Protein AF-A0A0F8ZVW2-F1 (afdb_monomer_lite)

Structure (mmCIF, N/CA/C/O backbone):
data_AF-A0A0F8ZVW2-F1
#
_entry.id   AF-A0A0F8ZVW2-F1
#
loop_
_atom_site.group_PDB
_atom_site.id
_atom_site.type_symbol
_atom_site.label_atom_id
_atom_site.label_alt_id
_atom_site.label_comp_id
_atom_site.label_asym_id
_atom_site.label_entity_id
_atom_site.label_seq_id
_atom_site.pdbx_PDB_ins_code
_atom_site.Cartn_x
_atom_site.Cartn_y
_atom_site.Cartn_z
_atom_site.occupancy
_atom_site.B_iso_or_equiv
_atom_site.auth_seq_id
_atom_site.auth_comp_id
_atom_site.auth_asym_id
_atom_site.auth_atom_id
_atom_site.pdbx_PDB_model_num
ATOM 1 N N . GLN A 1 1 ? 28.541 27.091 24.351 1.00 58.69 1 GLN A N 1
ATOM 2 C CA . GLN A 1 1 ? 27.808 27.741 25.459 1.00 58.69 1 GLN A CA 1
ATOM 3 C C . GLN A 1 1 ? 26.420 27.124 25.511 1.00 58.69 1 GLN A C 1
ATOM 5 O O . GLN A 1 1 ? 25.688 27.252 24.538 1.00 58.69 1 GLN A O 1
ATOM 10 N N . GLN A 1 2 ? 26.095 26.367 26.560 1.00 49.28 2 GLN A N 1
ATOM 11 C CA . GLN A 1 2 ? 24.756 25.792 26.718 1.00 49.28 2 GLN A CA 1
ATOM 12 C C . GLN A 1 2 ? 23.786 26.919 27.089 1.00 49.28 2 GLN A C 1
ATOM 14 O O . GLN A 1 2 ? 24.089 27.717 27.975 1.00 49.28 2 GLN A O 1
ATOM 19 N N . GLN A 1 3 ? 22.659 27.033 26.382 1.00 62.16 3 GLN A N 1
ATOM 20 C CA . GLN A 1 3 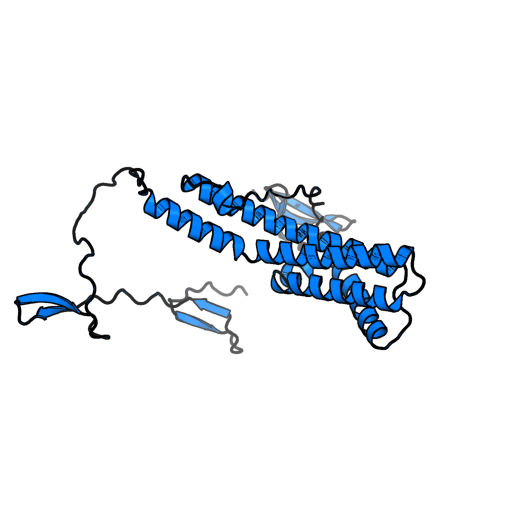? 21.623 27.988 26.771 1.00 62.16 3 GLN A CA 1
ATOM 21 C C . GLN A 1 3 ? 20.900 27.462 28.019 1.00 62.16 3 GLN A C 1
ATOM 23 O O . GLN A 1 3 ? 20.609 26.266 28.074 1.00 62.16 3 GLN A O 1
ATOM 28 N N . PRO A 1 4 ? 20.601 28.318 29.011 1.00 73.06 4 PRO A N 1
ATOM 29 C CA . PRO A 1 4 ? 19.818 27.909 30.169 1.00 73.06 4 PRO A CA 1
ATOM 30 C C . PRO A 1 4 ? 18.426 27.430 29.733 1.00 73.06 4 PRO A C 1
ATOM 32 O O . PRO A 1 4 ? 17.825 27.985 28.806 1.00 73.06 4 PRO A O 1
ATOM 35 N N . GLY A 1 5 ? 17.922 26.396 30.411 1.00 78.50 5 GLY A N 1
ATOM 36 C CA . GLY A 1 5 ? 16.553 25.916 30.234 1.00 78.50 5 GLY A CA 1
ATOM 37 C C . GLY A 1 5 ? 15.536 27.031 30.491 1.00 78.50 5 GLY A C 1
ATOM 38 O O . GLY A 1 5 ? 15.791 27.962 31.252 1.00 78.50 5 GLY A O 1
ATOM 39 N N . PHE A 1 6 ? 14.385 26.955 29.828 1.00 84.19 6 PHE A N 1
ATOM 40 C CA . PHE A 1 6 ? 13.321 27.948 29.936 1.00 84.19 6 PHE A CA 1
ATOM 41 C C . PHE A 1 6 ? 11.961 27.270 30.062 1.00 84.19 6 PHE A C 1
ATOM 43 O O . PHE A 1 6 ? 11.758 26.182 29.527 1.00 84.19 6 PHE A O 1
ATOM 50 N N . THR A 1 7 ? 11.025 27.959 30.710 1.00 85.38 7 THR A N 1
ATOM 51 C CA . THR A 1 7 ? 9.625 27.540 30.845 1.00 85.38 7 THR A CA 1
ATOM 52 C C . THR A 1 7 ? 8.743 28.546 30.113 1.00 85.38 7 THR A C 1
ATOM 54 O O . THR A 1 7 ? 8.934 29.753 30.256 1.00 85.38 7 THR A O 1
ATOM 57 N N . LEU A 1 8 ? 7.792 28.061 29.316 1.00 87.38 8 LEU A N 1
ATOM 58 C CA . LEU A 1 8 ? 6.788 28.885 28.639 1.00 87.38 8 LEU A CA 1
ATOM 59 C C . LEU A 1 8 ? 5.428 28.711 29.319 1.00 87.38 8 LEU A C 1
ATOM 61 O O . LEU A 1 8 ? 5.069 27.603 29.714 1.00 87.38 8 LEU A O 1
ATOM 65 N N . THR A 1 9 ? 4.663 29.795 29.438 1.00 88.31 9 THR A N 1
ATOM 66 C CA . THR A 1 9 ? 3.257 29.748 29.863 1.00 88.31 9 THR A CA 1
ATOM 67 C C . THR A 1 9 ? 2.348 29.338 28.693 1.00 88.31 9 THR A C 1
ATOM 69 O O . THR A 1 9 ? 2.722 29.538 27.534 1.00 88.31 9 THR A O 1
ATOM 72 N N . PRO A 1 10 ? 1.153 28.764 28.944 1.00 84.62 10 PRO A N 1
ATOM 73 C CA . PRO A 1 10 ? 0.194 28.449 27.884 1.00 84.62 10 PRO A CA 1
ATOM 74 C C . PRO A 1 10 ? -0.110 29.663 27.001 1.00 84.62 10 PRO A C 1
ATOM 76 O O . PRO A 1 10 ? -0.418 30.741 27.507 1.00 84.62 10 PRO A O 1
ATOM 79 N N . GLY A 1 11 ? -0.016 29.492 25.682 1.00 85.25 11 GLY A N 1
ATOM 80 C CA . GLY A 1 11 ? -0.179 30.571 24.706 1.00 85.25 11 GLY A CA 1
ATOM 81 C C . GLY A 1 11 ? 1.064 31.434 24.460 1.00 85.25 11 GLY A C 1
ATOM 82 O O . GLY A 1 11 ? 1.021 32.283 23.573 1.00 85.25 11 GLY A O 1
ATOM 83 N N . ALA A 1 12 ? 2.169 31.232 25.186 1.00 90.50 12 ALA A N 1
ATOM 84 C CA . ALA A 1 12 ? 3.418 31.931 24.906 1.00 90.50 12 ALA A CA 1
ATOM 85 C C . ALA A 1 12 ? 4.145 31.323 23.696 1.00 90.50 12 ALA A C 1
ATOM 87 O O . ALA A 1 12 ? 4.239 30.100 23.534 1.00 90.50 12 ALA A O 1
ATOM 88 N N . GLU A 1 13 ? 4.715 32.202 22.875 1.00 93.25 13 GLU A N 1
ATOM 89 C CA . GLU A 1 13 ? 5.594 31.854 21.764 1.00 93.25 13 GLU A CA 1
ATOM 90 C C . GLU A 1 13 ? 7.017 32.326 22.059 1.00 93.25 13 GLU A C 1
ATOM 92 O O . GLU A 1 13 ? 7.230 33.367 22.685 1.00 93.25 13 GLU A O 1
ATOM 97 N N . ARG A 1 14 ? 8.011 31.570 21.588 1.00 89.19 14 ARG A N 1
ATOM 98 C CA . ARG A 1 14 ? 9.415 31.978 21.662 1.00 89.19 14 ARG A CA 1
ATOM 99 C C . ARG A 1 14 ? 10.027 32.054 20.277 1.00 89.19 14 ARG A C 1
ATOM 101 O O . ARG A 1 14 ? 9.866 31.136 19.475 1.00 89.19 14 ARG A O 1
ATOM 108 N N . PHE A 1 15 ? 10.801 33.110 20.052 1.00 91.44 15 PHE A N 1
ATOM 109 C CA . PHE A 1 15 ? 11.505 33.371 18.804 1.00 91.44 15 PHE A CA 1
ATOM 110 C C . PHE A 1 15 ? 13.023 33.407 19.019 1.00 91.44 15 PHE A C 1
ATOM 112 O O . PHE A 1 15 ? 13.508 33.733 20.107 1.00 91.44 15 PHE A O 1
ATOM 119 N N . THR A 1 16 ? 13.787 33.068 17.983 1.00 87.50 16 THR A N 1
ATOM 120 C CA . THR A 1 16 ? 15.226 33.344 17.921 1.00 87.50 16 THR A CA 1
ATOM 121 C C . THR A 1 16 ? 15.474 34.847 17.784 1.00 87.50 16 THR A C 1
ATOM 123 O O . THR A 1 16 ? 14.575 35.612 17.437 1.00 87.50 16 THR A O 1
ATOM 126 N N . LYS A 1 17 ? 16.730 35.286 17.966 1.00 86.56 17 LYS A N 1
ATOM 127 C CA . LYS A 1 17 ? 17.135 36.671 17.652 1.00 86.56 17 LYS A CA 1
ATOM 128 C C . LYS A 1 17 ? 16.868 37.064 16.189 1.00 86.56 17 LYS A C 1
ATOM 130 O O . LYS A 1 17 ? 16.750 38.247 15.908 1.00 86.56 17 LYS A O 1
ATOM 135 N N . GLY A 1 18 ? 16.768 36.089 15.281 1.00 90.88 18 GLY A N 1
ATOM 136 C CA . GLY A 1 18 ? 16.430 36.293 13.868 1.00 90.88 18 GLY A CA 1
ATOM 137 C C . GLY A 1 18 ? 14.932 36.208 13.557 1.00 90.88 18 GLY A C 1
ATOM 138 O O . GLY A 1 18 ? 14.573 36.125 12.389 1.00 90.88 18 GLY A O 1
ATOM 139 N N . GLY A 1 19 ? 14.059 36.166 14.570 1.00 90.19 19 GLY A N 1
ATOM 140 C CA . GLY A 1 19 ? 12.605 36.160 14.381 1.00 90.19 19 GLY A CA 1
ATOM 141 C C . GLY A 1 19 ? 11.994 34.808 13.994 1.00 90.19 19 GLY A C 1
ATOM 142 O O . GLY A 1 19 ? 10.806 34.748 13.697 1.00 90.19 19 GLY A O 1
ATOM 143 N N . GLN A 1 20 ? 12.751 33.705 14.019 1.00 81.50 20 GLN A N 1
ATOM 144 C CA . GLN A 1 20 ? 12.185 32.369 13.786 1.00 81.50 20 GLN A CA 1
ATOM 145 C C . GLN A 1 20 ? 11.568 31.801 15.063 1.00 81.50 20 GLN A C 1
ATOM 147 O O . GLN A 1 20 ? 12.225 31.763 16.102 1.00 81.50 20 GLN A O 1
ATOM 152 N N . ARG A 1 21 ? 10.324 31.323 14.990 1.00 90.81 21 ARG A N 1
ATOM 153 C CA . ARG A 1 21 ? 9.630 30.688 16.118 1.00 90.81 21 ARG A CA 1
ATOM 154 C C . ARG A 1 21 ? 10.259 29.328 16.438 1.00 90.81 21 ARG A C 1
ATOM 156 O O . ARG A 1 21 ? 10.372 28.491 15.552 1.00 90.81 21 ARG A O 1
ATOM 163 N N . ILE A 1 22 ? 10.633 29.101 17.696 1.00 89.69 22 ILE A N 1
ATOM 164 C CA . ILE A 1 22 ? 11.297 27.865 18.160 1.00 89.69 22 ILE A CA 1
ATOM 165 C C . ILE A 1 22 ? 10.454 27.032 19.124 1.00 89.69 22 ILE A C 1
ATOM 167 O O . ILE A 1 22 ? 10.740 25.856 19.315 1.00 89.69 22 ILE A O 1
ATOM 171 N N . ALA A 1 23 ? 9.426 27.618 19.737 1.00 86.50 23 ALA A N 1
ATOM 172 C CA . ALA A 1 23 ? 8.493 26.902 20.599 1.00 86.50 23 ALA A CA 1
ATOM 173 C C . ALA A 1 23 ? 7.163 27.661 20.692 1.00 86.50 23 ALA A C 1
ATOM 175 O O . ALA A 1 23 ? 7.149 28.894 20.704 1.00 86.50 23 ALA A O 1
ATOM 176 N N . GLN A 1 24 ? 6.064 26.915 20.777 1.00 88.88 24 GLN A N 1
ATOM 177 C CA . GLN A 1 24 ? 4.722 27.420 21.054 1.00 88.88 24 GLN A CA 1
ATOM 178 C C . GLN A 1 24 ? 4.047 26.441 22.012 1.00 88.88 24 GLN A C 1
ATOM 180 O O . GLN A 1 24 ? 3.975 25.247 21.723 1.00 88.88 24 GLN A O 1
ATOM 185 N N . VAL A 1 25 ? 3.556 26.941 23.144 1.00 84.56 25 VAL A N 1
ATOM 186 C CA . VAL A 1 25 ? 2.686 26.149 24.020 1.00 84.56 25 VAL A CA 1
ATOM 187 C C . VAL A 1 25 ? 1.245 26.402 23.580 1.00 84.56 25 VAL A C 1
ATOM 189 O O . VAL A 1 25 ? 0.849 27.570 23.519 1.00 84.56 25 VAL A O 1
ATOM 192 N N . PRO A 1 26 ? 0.448 25.361 23.275 1.00 75.06 26 PRO A N 1
ATOM 193 C CA . PRO A 1 26 ? -0.970 25.529 22.977 1.00 75.06 26 PRO A CA 1
ATOM 194 C C . PRO A 1 26 ? -1.663 26.357 24.066 1.00 75.06 26 PRO A C 1
ATOM 196 O O . PRO A 1 26 ? -1.352 26.213 25.252 1.00 75.06 26 PRO A O 1
ATOM 199 N N . GLN A 1 27 ? -2.590 27.238 23.683 1.00 84.38 27 GLN A N 1
ATOM 200 C CA . GLN A 1 27 ? -3.445 27.895 24.670 1.00 84.38 27 GLN A CA 1
ATOM 201 C C . GLN A 1 27 ? -4.202 26.824 25.456 1.00 84.38 27 GLN A C 1
ATOM 203 O O . GLN A 1 27 ? -4.701 25.855 24.878 1.00 84.38 27 GLN A O 1
ATOM 208 N N . ALA A 1 28 ? -4.279 27.002 26.775 1.00 76.44 28 ALA A N 1
ATOM 209 C CA . ALA A 1 28 ? -5.165 26.182 27.582 1.00 76.44 28 ALA A CA 1
ATOM 210 C C . ALA A 1 28 ? -6.596 26.343 27.035 1.00 76.44 28 ALA A C 1
ATOM 212 O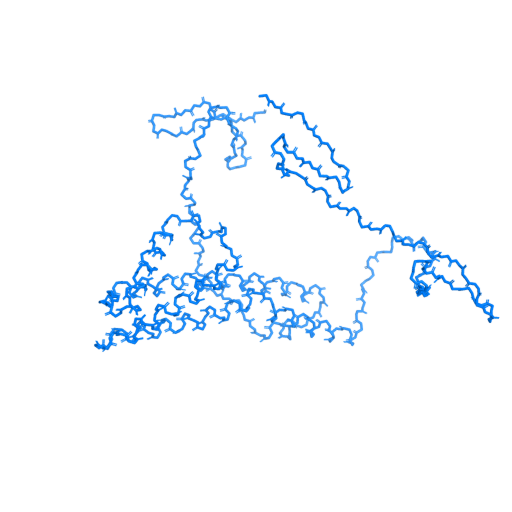 O . ALA A 1 28 ? -6.980 27.466 26.689 1.00 76.44 28 ALA A O 1
ATOM 213 N N . PRO A 1 29 ? -7.377 25.255 26.925 1.00 73.12 29 PRO A N 1
ATOM 214 C CA . PRO A 1 29 ? -8.771 25.368 26.532 1.00 73.12 29 PRO A CA 1
ATOM 215 C C . PRO A 1 29 ? -9.480 26.355 27.472 1.00 73.12 29 PRO A C 1
ATOM 217 O O . PRO A 1 29 ? -9.151 26.396 28.663 1.00 73.12 29 PRO A O 1
ATOM 220 N N . PRO A 1 30 ? -10.418 27.172 26.960 1.00 76.62 30 PRO A N 1
ATOM 221 C CA . PRO A 1 30 ? -11.132 28.129 27.789 1.00 76.62 30 PRO A CA 1
ATOM 222 C C . PRO A 1 30 ? -11.776 27.398 28.968 1.00 76.62 30 PRO A C 1
ATOM 224 O O . PRO A 1 30 ? -12.401 26.349 28.789 1.00 76.62 30 PRO A O 1
ATOM 227 N N . SER A 1 31 ? -11.605 27.944 30.174 1.00 72.94 31 SER A N 1
ATOM 228 C CA . SER A 1 31 ? -12.285 27.428 31.361 1.00 72.94 31 SER A CA 1
ATOM 229 C C . SER A 1 31 ? -13.788 27.339 31.079 1.00 72.94 31 SER A C 1
ATOM 231 O O . SER A 1 31 ? -14.335 28.272 30.482 1.00 72.94 31 SER A O 1
ATOM 233 N N . PRO A 1 32 ? -14.469 26.253 31.488 1.00 69.94 32 PRO A N 1
ATOM 234 C CA . PRO A 1 32 ? -15.899 26.113 31.258 1.00 69.94 32 PRO A CA 1
ATOM 235 C C . PRO A 1 32 ? -16.626 27.332 31.832 1.00 69.94 32 PRO A C 1
ATOM 237 O O . PRO A 1 32 ? -16.452 27.676 33.005 1.00 69.94 32 PRO A O 1
ATOM 240 N N . VAL A 1 33 ? -17.407 28.009 30.985 1.00 68.19 33 VAL A N 1
ATOM 241 C CA . VAL A 1 33 ? -18.174 29.193 31.374 1.00 68.19 33 VAL A CA 1
ATOM 242 C C . VAL A 1 33 ? -19.163 28.771 32.453 1.00 68.19 33 VAL A C 1
ATOM 244 O O . VAL A 1 33 ? -20.051 27.948 32.227 1.00 68.19 33 VAL A O 1
ATOM 247 N N . ARG A 1 34 ? -18.988 29.310 33.660 1.00 75.12 34 ARG A N 1
ATOM 248 C CA . ARG A 1 34 ? -19.911 29.075 34.766 1.00 75.12 34 ARG A CA 1
ATOM 249 C C . ARG A 1 34 ? -21.185 29.858 34.458 1.00 75.12 34 ARG A C 1
ATOM 251 O O . ARG A 1 34 ? -21.160 31.085 34.475 1.00 75.12 34 ARG A O 1
ATOM 258 N N . GLY A 1 35 ? -22.265 29.155 34.123 1.00 78.38 35 GLY A N 1
ATOM 259 C CA . GLY A 1 35 ? -23.551 29.789 33.836 1.00 78.38 35 GLY A CA 1
ATOM 260 C C . GLY A 1 35 ? -24.018 30.659 35.002 1.00 78.38 35 GLY A C 1
ATOM 261 O O . GLY A 1 35 ? -23.778 30.331 36.167 1.00 78.38 35 GLY A O 1
ATOM 262 N N . VAL A 1 36 ? -24.696 31.760 34.687 1.00 80.12 36 VAL A N 1
ATOM 263 C CA . VAL A 1 36 ? -25.384 32.582 35.689 1.00 80.12 36 VAL A CA 1
ATOM 264 C C . VAL A 1 36 ? -26.811 32.061 35.876 1.00 80.12 36 VAL A C 1
ATOM 266 O O . VAL A 1 36 ? -27.459 31.710 34.885 1.00 80.12 36 VAL A O 1
ATOM 269 N N . PRO A 1 37 ? -27.308 31.962 37.122 1.00 82.38 37 PRO A N 1
ATOM 270 C CA . PRO A 1 37 ? -28.683 31.558 37.367 1.00 82.38 37 PRO A CA 1
ATOM 271 C C . PRO A 1 37 ? -29.641 32.654 36.886 1.00 82.38 37 PRO A C 1
ATOM 273 O O . PRO A 1 37 ? -29.473 33.828 37.209 1.00 82.38 37 PRO A O 1
ATOM 276 N N . PHE A 1 38 ? -30.660 32.256 36.135 1.00 84.62 38 PHE A N 1
ATOM 277 C CA . PHE A 1 38 ? -31.750 33.105 35.673 1.00 84.62 38 PHE A CA 1
ATOM 278 C C . PHE A 1 38 ? -33.078 32.435 36.020 1.00 84.62 38 PHE A C 1
ATOM 280 O O . PHE A 1 38 ? -33.284 31.265 35.698 1.00 84.62 38 PHE A O 1
ATOM 287 N N . THR A 1 39 ? -33.979 33.163 36.673 1.00 86.56 39 THR A N 1
ATOM 288 C CA . THR A 1 39 ? -35.312 32.657 37.017 1.00 86.56 39 THR A CA 1
ATOM 289 C C . THR A 1 39 ? -36.300 33.079 35.937 1.00 86.56 39 THR A C 1
ATOM 291 O O . THR A 1 39 ? -36.457 34.270 35.676 1.00 86.56 39 THR A O 1
ATOM 294 N N . THR A 1 40 ? -36.954 32.113 35.294 1.00 84.06 40 THR A N 1
ATOM 295 C CA . THR A 1 40 ? -37.979 32.386 34.278 1.00 84.06 40 THR A CA 1
ATOM 296 C C . THR A 1 40 ? -39.252 32.974 34.909 1.00 84.06 40 THR A C 1
ATOM 298 O O . THR A 1 40 ? -39.443 32.845 36.122 1.00 84.06 40 THR A O 1
ATOM 301 N N . PRO A 1 41 ? -40.155 33.598 34.125 1.00 84.62 41 PRO A N 1
ATOM 302 C CA . PRO A 1 41 ? -41.437 34.107 34.628 1.00 84.62 41 PRO A CA 1
ATOM 303 C C . PRO A 1 41 ? -42.302 33.044 35.326 1.00 84.62 41 PRO A C 1
ATOM 305 O O . PRO A 1 41 ? -43.079 33.370 36.217 1.00 84.62 41 PRO A O 1
ATOM 308 N N . GLU A 1 42 ? -42.133 31.768 34.974 1.00 88.56 42 GLU A N 1
ATOM 309 C CA . GLU A 1 42 ? -42.802 30.623 35.604 1.00 88.56 42 GLU A CA 1
ATOM 310 C C . GLU A 1 42 ? -42.131 30.173 36.919 1.00 88.56 42 GLU A C 1
ATOM 312 O O . GLU A 1 42 ? -42.529 29.169 37.507 1.00 88.56 42 GLU A O 1
ATOM 317 N N . GLY A 1 43 ? -41.096 30.882 37.383 1.00 87.50 43 GLY A N 1
ATOM 318 C CA . GLY A 1 43 ? -40.391 30.604 38.636 1.00 87.50 43 GLY A CA 1
ATOM 319 C C . GLY A 1 43 ? -39.301 29.530 38.545 1.00 87.50 43 GLY A C 1
ATOM 320 O O . GLY A 1 43 ? -38.810 29.081 39.580 1.00 87.50 43 GLY A O 1
ATOM 321 N N . LYS A 1 44 ? -38.897 29.097 37.342 1.00 84.56 44 LYS A N 1
ATOM 322 C CA . LYS A 1 44 ? -37.877 28.048 37.163 1.00 84.56 44 LYS A CA 1
ATOM 323 C C . LYS A 1 44 ? -36.479 28.650 37.015 1.00 84.56 44 LYS A C 1
ATOM 325 O O . LYS A 1 44 ? -36.251 29.466 36.128 1.00 84.56 44 LYS A O 1
ATOM 330 N N . THR A 1 45 ? -35.516 28.210 37.827 1.00 81.31 45 THR A N 1
ATOM 331 C CA . THR A 1 45 ? -34.107 28.611 37.669 1.00 81.31 45 THR A CA 1
ATOM 332 C C . THR A 1 45 ? -33.435 27.792 36.568 1.00 81.31 45 THR A C 1
ATOM 334 O O . THR A 1 45 ? -33.358 26.566 36.650 1.00 81.31 45 THR A O 1
ATOM 337 N N . VAL A 1 46 ? -32.918 28.470 35.548 1.00 86.88 46 VAL A N 1
ATOM 338 C CA . VAL A 1 46 ? -32.084 27.904 34.482 1.00 86.88 46 VAL A CA 1
ATOM 339 C C . VAL A 1 46 ? -30.716 28.582 34.491 1.00 86.88 46 VAL A C 1
ATOM 341 O O . VAL A 1 46 ? -30.600 29.744 34.872 1.00 86.88 46 VAL A O 1
ATOM 344 N N . PHE A 1 47 ? -29.666 27.868 34.091 1.00 83.81 47 PHE A N 1
ATOM 345 C CA . PHE A 1 47 ? -28.345 28.472 33.924 1.00 83.81 47 PHE A CA 1
ATOM 346 C C . PHE A 1 47 ? -28.186 28.914 32.478 1.00 83.81 47 PHE A C 1
ATOM 348 O O . PHE A 1 47 ? -28.385 28.120 31.559 1.00 83.81 47 PHE A O 1
ATOM 355 N N . VAL A 1 48 ? -27.846 30.181 32.273 1.00 83.69 48 VAL A N 1
ATOM 356 C CA . VAL A 1 48 ? -27.663 30.753 30.938 1.00 83.69 48 VAL A CA 1
ATOM 357 C C . VAL A 1 48 ? -26.198 31.119 30.769 1.00 83.69 48 VAL A C 1
ATOM 359 O O . VAL A 1 48 ? -25.569 31.663 31.681 1.00 83.69 48 VAL A O 1
ATOM 362 N N . ASP A 1 49 ? -25.643 30.787 29.609 1.00 81.25 49 ASP A N 1
ATOM 363 C CA . ASP A 1 49 ? -24.336 31.281 29.202 1.00 81.25 49 ASP A CA 1
ATOM 364 C C . ASP A 1 49 ? -24.443 32.799 28.948 1.00 81.25 49 ASP A C 1
ATOM 366 O O . ASP A 1 49 ? -25.176 33.213 28.043 1.00 81.25 49 ASP A O 1
ATOM 370 N N . PRO A 1 50 ? -23.738 33.646 29.721 1.00 76.50 50 PRO A N 1
ATOM 371 C CA . PRO A 1 50 ? -23.844 35.097 29.605 1.00 76.50 50 PRO A CA 1
ATOM 372 C C . PRO A 1 50 ? -23.323 35.639 28.268 1.00 76.50 50 PRO A C 1
ATOM 374 O O . PRO A 1 50 ? -23.663 36.759 27.899 1.00 76.50 50 PRO A O 1
ATOM 377 N N . THR A 1 51 ? -22.494 34.882 27.540 1.00 77.25 51 THR A N 1
ATOM 378 C CA . THR A 1 51 ? -21.941 35.316 26.251 1.00 77.25 51 THR A CA 1
ATOM 379 C C . THR A 1 51 ? -22.878 34.990 25.093 1.00 77.25 51 THR A C 1
ATOM 381 O O . THR A 1 51 ? -22.991 35.772 24.152 1.00 77.25 51 THR A O 1
ATOM 384 N N . THR A 1 52 ? -23.563 33.846 25.146 1.00 83.81 52 THR A N 1
ATOM 385 C CA . THR A 1 52 ? -24.387 33.363 24.024 1.00 83.81 52 THR A CA 1
ATOM 386 C C . THR A 1 52 ? -25.892 33.476 24.259 1.00 83.81 52 THR A C 1
ATOM 388 O O . THR A 1 52 ? -26.667 33.312 23.317 1.00 83.81 52 THR A O 1
ATOM 391 N N . GLY A 1 53 ? -26.327 33.715 25.500 1.00 83.19 53 GLY A N 1
ATOM 392 C CA . GLY A 1 53 ? -27.741 33.727 25.884 1.00 83.19 53 GLY A CA 1
ATOM 393 C C . GLY A 1 53 ? -28.413 32.351 25.809 1.00 83.19 53 GLY A C 1
ATOM 394 O O . GLY A 1 53 ? -29.629 32.248 25.968 1.00 83.19 53 GLY A O 1
ATOM 395 N N . ARG A 1 54 ? -27.653 31.278 25.553 1.00 85.31 54 ARG A N 1
ATOM 396 C CA . ARG A 1 54 ? -28.192 29.919 25.456 1.00 85.31 54 ARG A CA 1
ATOM 397 C C . ARG A 1 54 ? -28.342 29.301 26.842 1.00 85.31 54 ARG A C 1
ATOM 399 O O . ARG A 1 54 ? -27.457 29.423 27.688 1.00 85.31 54 ARG A O 1
ATOM 406 N N . GLN A 1 55 ? -29.459 28.606 27.055 1.00 82.25 55 GLN A N 1
ATOM 407 C CA . GLN A 1 55 ? -29.658 27.788 28.249 1.00 82.25 55 GLN A CA 1
ATOM 408 C C . GLN A 1 55 ? -28.667 26.622 28.229 1.00 82.25 55 GLN A C 1
ATOM 410 O O . GLN A 1 55 ? -28.581 25.880 27.249 1.00 82.25 55 GLN A O 1
ATOM 415 N N . ILE A 1 56 ? -27.919 26.473 29.314 1.00 76.31 56 ILE A N 1
ATOM 416 C CA . ILE A 1 56 ? -27.035 25.339 29.543 1.00 76.31 56 ILE A CA 1
ATOM 417 C C . ILE A 1 56 ? -27.917 24.215 30.103 1.00 76.31 56 ILE A C 1
ATOM 419 O O . ILE A 1 56 ? -28.575 24.437 31.122 1.00 76.31 56 ILE A O 1
ATOM 423 N N . PRO A 1 57 ? -27.971 23.029 29.466 1.00 70.94 57 PRO A N 1
ATOM 424 C CA . PRO A 1 57 ? -28.741 21.900 29.977 1.00 70.94 57 PRO A CA 1
ATOM 425 C C . PRO A 1 57 ? -28.313 21.577 31.412 1.00 70.94 57 PRO A C 1
ATOM 427 O O . PRO A 1 57 ? -27.162 21.219 31.659 1.00 70.94 57 PRO A O 1
ATOM 430 N N . THR A 1 58 ? -29.231 21.727 32.366 1.00 63.69 58 THR A N 1
ATOM 431 C CA . THR A 1 58 ? -28.956 21.571 33.803 1.00 63.69 58 THR A CA 1
ATOM 432 C C . THR A 1 58 ? -28.874 20.113 34.259 1.00 63.69 58 THR A C 1
ATOM 434 O O . THR A 1 58 ? -28.731 19.853 35.449 1.00 63.69 58 THR A O 1
ATOM 437 N N . ASP A 1 59 ? -28.918 19.156 33.332 1.00 57.56 59 ASP A N 1
ATOM 438 C CA . ASP A 1 59 ? -28.952 17.717 33.624 1.00 57.56 59 ASP A CA 1
ATOM 439 C C . ASP A 1 59 ? -27.581 17.140 34.031 1.00 57.56 59 ASP A C 1
ATOM 441 O O . ASP A 1 59 ? -27.373 15.926 34.025 1.00 57.56 59 ASP A O 1
ATOM 445 N N . LEU A 1 60 ? -26.624 17.993 34.403 1.00 55.12 60 LEU A N 1
ATOM 446 C CA . LEU A 1 60 ? -25.369 17.561 35.005 1.00 55.12 60 LEU A CA 1
ATOM 447 C C . LEU A 1 60 ? -25.598 17.314 36.505 1.00 55.12 60 LEU A C 1
ATOM 449 O O . LEU A 1 60 ? -25.894 18.262 37.234 1.00 55.12 60 LEU A O 1
ATOM 453 N N . PRO A 1 61 ? -25.463 16.063 36.986 1.00 47.31 61 PRO A N 1
ATOM 454 C CA . PRO A 1 61 ? -25.758 15.704 38.365 1.00 47.31 61 PRO A CA 1
ATOM 455 C C . PRO A 1 61 ? -24.760 16.389 39.302 1.00 47.31 61 PRO A C 1
ATOM 457 O O . PRO A 1 61 ? -23.608 15.978 39.442 1.00 47.31 61 PRO A O 1
ATOM 460 N N . THR A 1 62 ? -25.199 17.460 39.951 1.00 51.25 62 THR A N 1
ATOM 461 C CA . THR A 1 62 ? -24.443 18.152 40.987 1.00 51.25 62 THR A CA 1
ATOM 462 C C . THR A 1 62 ? -24.545 17.374 42.298 1.00 51.25 62 THR A C 1
ATOM 464 O O . THR A 1 62 ? -25.598 17.328 42.924 1.00 51.25 62 THR A O 1
ATOM 467 N N . GLY A 1 63 ? -23.424 16.795 42.746 1.00 48.16 63 GLY A N 1
ATOM 468 C CA . GLY A 1 63 ? -23.206 16.553 44.178 1.00 48.16 63 GLY A CA 1
ATOM 469 C C . GLY A 1 63 ? -23.169 15.110 44.686 1.00 48.16 63 GLY A C 1
ATOM 470 O O . GLY A 1 63 ? -23.619 14.872 45.800 1.00 48.16 63 GLY A O 1
ATOM 471 N N . ALA A 1 64 ? -22.582 14.157 43.959 1.00 38.88 64 ALA A N 1
ATOM 472 C CA . ALA A 1 64 ? -22.218 12.869 44.556 1.00 38.88 64 ALA A CA 1
ATOM 473 C C . ALA A 1 64 ? -20.695 12.738 44.679 1.00 38.88 64 ALA A C 1
ATOM 475 O O . ALA A 1 64 ? -20.012 12.373 43.721 1.00 38.88 64 ALA A O 1
ATOM 476 N N . THR A 1 65 ? -20.168 12.973 45.883 1.00 45.59 65 THR A N 1
ATOM 477 C CA . THR A 1 65 ? -18.936 12.337 46.367 1.00 45.59 65 THR A CA 1
ATOM 478 C C . THR A 1 65 ? -19.172 10.827 46.391 1.00 45.59 65 THR A C 1
ATOM 480 O O . THR A 1 65 ? -19.485 10.230 47.417 1.00 45.59 65 THR A O 1
ATOM 483 N N . SER A 1 66 ? -19.112 10.198 45.218 1.00 42.22 66 SER A N 1
ATOM 484 C CA . SER A 1 66 ? -19.229 8.752 45.124 1.00 42.22 66 SER A CA 1
ATOM 485 C C . SER A 1 66 ? -17.926 8.155 45.653 1.00 42.22 66 SER A C 1
ATOM 487 O O . SER A 1 66 ? -16.867 8.487 45.110 1.00 42.22 66 SER A O 1
ATOM 489 N N . PRO A 1 67 ? -17.957 7.284 46.680 1.00 45.38 67 PRO A N 1
ATOM 490 C CA . PRO A 1 67 ? -16.809 6.429 46.956 1.00 45.38 67 PRO A CA 1
ATOM 491 C C . PRO A 1 67 ? -16.459 5.714 45.652 1.00 45.38 67 PRO A C 1
ATOM 493 O O . PRO A 1 67 ? -17.378 5.363 44.909 1.00 45.38 67 PRO A O 1
ATOM 496 N N . LEU A 1 68 ? -15.161 5.563 45.363 1.00 36.91 68 LEU A N 1
ATOM 497 C CA . LEU A 1 68 ? -14.626 4.840 44.206 1.00 36.91 68 LEU A CA 1
ATOM 498 C C . LEU A 1 68 ? -15.387 3.520 44.046 1.00 36.91 68 LEU A C 1
ATOM 500 O O . LEU A 1 68 ? -15.077 2.521 44.694 1.00 36.91 68 LEU A O 1
ATOM 504 N N . ARG A 1 69 ? -16.444 3.536 43.231 1.00 43.94 69 ARG A N 1
ATOM 505 C CA . ARG A 1 69 ? -17.201 2.335 42.930 1.00 43.94 69 ARG A CA 1
ATOM 506 C C . ARG A 1 69 ? -16.281 1.514 42.035 1.00 43.94 69 ARG A C 1
ATOM 508 O O . ARG A 1 69 ? -15.790 2.063 41.045 1.00 43.94 69 ARG A O 1
ATOM 515 N N . PRO A 1 70 ? -16.016 0.242 42.370 1.00 50.78 70 PRO A N 1
ATOM 516 C CA . PRO A 1 70 ? -15.283 -0.637 41.473 1.00 50.78 70 PRO A CA 1
ATOM 517 C C . PRO A 1 70 ? -15.972 -0.594 40.109 1.00 50.78 70 PRO A C 1
ATOM 519 O O . PRO A 1 70 ? -17.208 -0.564 40.071 1.00 50.78 70 PRO A O 1
ATOM 522 N N . LEU A 1 71 ? -15.174 -0.515 39.031 1.00 40.56 71 LEU A N 1
ATOM 523 C CA . LEU A 1 71 ? -15.644 -0.417 37.646 1.00 40.56 71 LEU A CA 1
ATOM 524 C C . LEU A 1 71 ? -16.775 -1.418 37.434 1.00 40.56 71 LEU A C 1
ATOM 526 O O . LEU A 1 71 ? -16.565 -2.618 37.271 1.00 40.56 71 LEU A O 1
ATOM 530 N N . THR A 1 72 ? -17.997 -0.912 37.511 1.00 44.41 72 THR A N 1
ATOM 531 C CA . THR A 1 72 ? -19.191 -1.723 37.381 1.00 44.41 72 THR A CA 1
ATOM 532 C C . THR A 1 72 ? -19.359 -1.863 35.885 1.00 44.41 72 THR A C 1
ATOM 534 O O . THR A 1 72 ? -19.534 -0.863 35.190 1.00 44.41 72 THR A O 1
ATOM 537 N N . SER A 1 73 ? -19.201 -3.087 35.387 1.00 46.31 73 SER A N 1
ATOM 538 C CA . SER A 1 73 ? -19.347 -3.444 33.979 1.00 46.31 73 SER A CA 1
ATOM 539 C C . SER A 1 73 ? -20.569 -2.745 33.388 1.00 46.31 73 SER A C 1
ATOM 541 O O . SER A 1 73 ? -21.711 -3.065 33.734 1.00 46.31 73 SER A O 1
ATOM 543 N N . VAL A 1 74 ? -20.334 -1.762 32.521 1.00 51.88 74 VAL A N 1
ATOM 544 C CA . VAL A 1 74 ? -21.408 -1.034 31.853 1.00 51.88 74 VAL A CA 1
ATOM 545 C C . VAL A 1 74 ? -22.072 -2.014 30.899 1.00 51.88 74 VAL A C 1
ATOM 547 O O . VAL A 1 74 ? -21.518 -2.373 29.862 1.00 51.88 74 VAL A O 1
ATOM 550 N N . THR A 1 75 ? -23.268 -2.479 31.255 1.00 54.62 75 THR A N 1
ATOM 551 C CA . THR A 1 75 ? -24.068 -3.315 30.361 1.00 54.62 75 THR A CA 1
ATOM 552 C C . THR A 1 75 ? -24.627 -2.410 29.268 1.00 54.62 75 THR A C 1
ATOM 554 O O . THR A 1 75 ? -25.621 -1.711 29.450 1.00 54.62 75 THR A O 1
ATOM 557 N N . VAL A 1 76 ? -23.931 -2.356 28.134 1.00 62.62 76 VAL A N 1
ATOM 558 C CA . VAL A 1 76 ? -24.374 -1.617 26.950 1.00 62.62 76 VAL A CA 1
ATOM 559 C C . VAL A 1 76 ? -25.654 -2.278 26.432 1.00 62.62 76 VAL A C 1
ATOM 561 O O . VAL A 1 76 ? -25.609 -3.415 25.962 1.00 62.62 76 VAL A O 1
ATOM 564 N N . GLY A 1 77 ? -26.793 -1.585 26.527 1.00 75.88 77 GLY A N 1
ATOM 565 C CA . GLY A 1 77 ? -28.064 -2.070 25.975 1.00 75.88 77 GLY A CA 1
ATOM 566 C C . GLY A 1 77 ? -27.947 -2.398 24.480 1.00 75.88 77 GLY A C 1
ATOM 567 O O . GLY A 1 77 ? -27.192 -1.745 23.756 1.00 75.88 77 GLY A O 1
ATOM 568 N N . GLU A 1 78 ? -28.686 -3.403 24.004 1.00 79.31 78 GLU A N 1
ATOM 569 C CA . GLU A 1 78 ? -28.540 -3.962 22.645 1.00 79.31 78 GLU A CA 1
ATOM 570 C C . GLU A 1 78 ? -28.630 -2.916 21.519 1.00 79.31 78 GLU A C 1
ATOM 572 O O . GLU A 1 78 ? -27.876 -2.977 20.542 1.00 79.31 78 GLU A O 1
ATOM 577 N N . GLY A 1 79 ? -29.476 -1.891 21.681 1.00 83.31 79 GLY A N 1
ATOM 578 C CA . GLY A 1 79 ? -29.579 -0.784 20.724 1.00 83.31 79 GLY A CA 1
ATOM 579 C C . GLY A 1 79 ? -28.270 -0.000 20.555 1.00 83.31 79 GLY A C 1
ATOM 580 O O . GLY A 1 79 ? -27.888 0.338 19.435 1.00 83.31 79 GLY A O 1
ATOM 581 N N . ARG A 1 80 ? -27.524 0.219 21.646 1.00 86.69 80 ARG A N 1
ATOM 582 C CA . ARG A 1 80 ? -26.222 0.907 21.615 1.00 86.69 80 ARG A CA 1
ATOM 583 C C . ARG A 1 80 ? -25.127 0.028 21.011 1.00 86.69 80 ARG A C 1
ATOM 585 O O . ARG A 1 80 ? -24.280 0.539 20.286 1.00 86.69 80 ARG A O 1
ATOM 592 N N . LYS A 1 81 ? -25.169 -1.293 21.230 1.00 88.75 81 LYS A N 1
ATOM 593 C CA . LYS A 1 81 ? -24.222 -2.230 20.594 1.00 88.75 81 LYS A CA 1
ATOM 594 C C . LYS A 1 81 ? -24.331 -2.185 19.071 1.00 88.75 81 LYS A C 1
ATOM 596 O O . LYS A 1 81 ? -23.315 -2.117 18.387 1.00 88.75 81 LYS A O 1
ATOM 601 N N . THR A 1 82 ? -25.554 -2.157 18.544 1.00 90.19 82 THR A N 1
ATOM 602 C CA . THR A 1 82 ? -25.789 -2.073 17.093 1.00 90.19 82 THR A CA 1
ATOM 603 C C . THR A 1 82 ? -25.259 -0.761 16.511 1.00 90.19 82 THR A C 1
ATOM 605 O O . THR A 1 82 ? -24.590 -0.777 15.479 1.00 90.19 82 THR A O 1
ATOM 608 N N . GLN A 1 83 ? -25.486 0.367 17.193 1.00 92.50 83 GLN A N 1
ATOM 609 C CA . GLN A 1 83 ? -24.933 1.663 16.782 1.00 92.50 83 GLN A CA 1
ATOM 610 C C . GLN A 1 83 ? -23.399 1.652 16.784 1.00 92.50 83 GLN A C 1
ATOM 612 O O . GLN A 1 83 ? -22.795 2.041 15.789 1.00 92.50 83 GLN A O 1
ATOM 617 N N . ASN A 1 84 ? -22.771 1.121 17.837 1.00 92.31 84 ASN A N 1
ATOM 618 C CA . ASN A 1 84 ? -21.312 1.021 17.927 1.00 92.31 84 ASN A CA 1
ATOM 619 C C . ASN A 1 84 ? -20.720 0.152 16.809 1.00 92.31 84 ASN A C 1
ATOM 621 O O . ASN A 1 84 ? -19.701 0.515 16.230 1.00 92.31 84 ASN A O 1
ATOM 625 N N . VAL A 1 85 ? -21.374 -0.959 16.449 1.00 94.88 85 VAL A N 1
ATOM 626 C CA . VAL A 1 85 ? -20.955 -1.797 15.312 1.00 94.88 85 VAL A CA 1
ATOM 627 C C . VAL A 1 85 ? -21.000 -1.017 13.999 1.00 94.88 85 VAL A C 1
ATOM 629 O O . VAL A 1 85 ? -20.057 -1.093 13.212 1.00 94.88 85 VAL A O 1
ATOM 632 N N . VAL A 1 86 ? -22.076 -0.267 13.744 1.00 94.94 86 VAL A N 1
ATOM 633 C CA . VAL A 1 86 ? -22.210 0.536 12.516 1.00 94.94 86 VAL A CA 1
ATOM 634 C C . VAL A 1 86 ? -21.155 1.643 12.470 1.00 94.94 86 VAL A C 1
ATOM 636 O O . VAL A 1 86 ? -20.545 1.849 11.418 1.00 94.94 86 VAL A O 1
ATOM 639 N N . THR A 1 87 ? -20.911 2.316 13.596 1.00 96.06 87 THR A N 1
ATOM 640 C CA . THR A 1 87 ? -19.883 3.357 13.724 1.00 96.06 87 THR A CA 1
ATOM 641 C C . THR A 1 87 ? -18.488 2.791 13.476 1.00 96.06 87 THR A C 1
ATOM 643 O O . THR A 1 87 ? -17.826 3.238 12.543 1.00 96.06 87 THR A O 1
ATOM 646 N N . LEU A 1 88 ? -18.082 1.736 14.189 1.00 96.31 88 LEU A N 1
ATOM 647 C CA . LEU A 1 88 ? -16.759 1.126 14.017 1.00 96.31 88 LEU A CA 1
ATOM 648 C C . LEU A 1 88 ? -16.558 0.553 12.614 1.00 96.31 88 LEU A C 1
ATOM 650 O O . LEU A 1 88 ? -15.478 0.671 12.046 1.00 96.31 88 LEU A O 1
ATOM 654 N N . ARG A 1 89 ? -17.594 -0.035 12.002 1.00 97.38 89 ARG A N 1
ATOM 655 C CA . ARG A 1 89 ? -17.513 -0.495 10.607 1.00 97.38 89 ARG A CA 1
ATOM 656 C C . ARG A 1 89 ? -17.252 0.663 9.645 1.00 97.38 89 ARG A C 1
ATOM 658 O O . ARG A 1 89 ? -16.493 0.509 8.681 1.00 97.38 89 ARG A O 1
ATOM 665 N N . ARG A 1 90 ? -17.918 1.801 9.864 1.00 97.75 90 ARG A N 1
ATOM 666 C CA . ARG A 1 90 ? -17.737 3.014 9.058 1.00 97.75 90 ARG A CA 1
ATOM 667 C C . ARG A 1 90 ? -16.329 3.568 9.243 1.00 97.75 90 ARG A C 1
ATOM 669 O O . ARG A 1 90 ? -15.695 3.872 8.241 1.00 97.75 90 ARG A O 1
ATOM 676 N N . GLU A 1 91 ? -15.847 3.641 10.479 1.00 97.50 91 GLU A N 1
ATOM 677 C CA . GLU A 1 91 ? -14.492 4.092 10.810 1.00 97.50 91 GLU A CA 1
ATOM 678 C C . GLU A 1 91 ? -13.431 3.182 10.191 1.00 97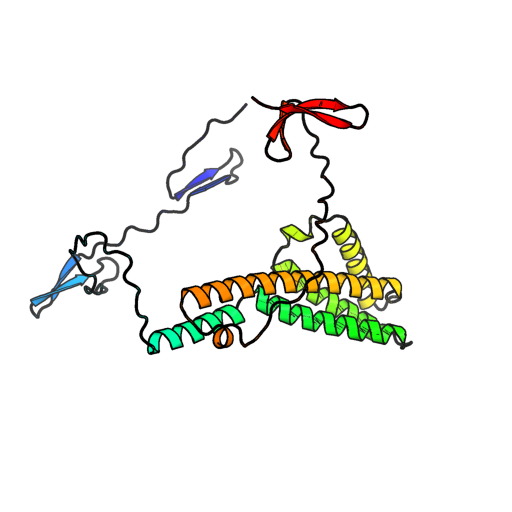.50 91 GLU A C 1
ATOM 680 O O . GLU A 1 91 ? -12.586 3.669 9.448 1.00 97.50 91 GLU A O 1
ATOM 685 N N . PHE A 1 92 ? -13.549 1.862 10.355 1.00 97.44 92 PHE A N 1
ATOM 686 C CA . PHE A 1 92 ? -12.652 0.890 9.726 1.00 97.44 92 PHE A CA 1
ATOM 687 C C . PHE A 1 92 ? -12.623 1.037 8.197 1.00 97.44 92 PHE A C 1
ATOM 689 O O . PHE A 1 92 ? -11.566 1.031 7.577 1.00 97.44 92 PHE A O 1
ATOM 696 N N . SER A 1 93 ? -13.785 1.214 7.561 1.00 96.62 93 SER A N 1
ATOM 697 C CA . SER A 1 93 ? -13.859 1.392 6.102 1.00 96.62 93 SER A CA 1
ATOM 698 C C . SER A 1 93 ? -13.320 2.751 5.632 1.00 96.62 93 SER A C 1
ATOM 700 O O . SER A 1 93 ? -12.920 2.884 4.474 1.00 96.62 93 SER A O 1
ATOM 702 N N . ALA A 1 94 ? -13.348 3.762 6.505 1.00 96.81 94 ALA A N 1
ATOM 703 C CA . ALA A 1 94 ? -12.862 5.112 6.242 1.00 96.81 94 ALA A CA 1
ATOM 704 C C . ALA A 1 94 ? -11.380 5.301 6.606 1.00 96.81 94 ALA A C 1
ATOM 706 O O . ALA A 1 94 ? -10.771 6.271 6.143 1.00 96.81 94 ALA A O 1
ATOM 707 N N . ASP A 1 95 ? -10.784 4.390 7.378 1.00 95.88 95 ASP A N 1
ATOM 708 C CA . ASP A 1 95 ? -9.367 4.426 7.731 1.00 95.88 95 ASP A CA 1
ATOM 709 C C . ASP A 1 95 ? -8.508 4.522 6.458 1.00 95.88 95 ASP A C 1
ATOM 711 O O . ASP A 1 95 ? -8.728 3.832 5.451 1.00 95.88 95 ASP A O 1
ATOM 715 N N . GLN A 1 96 ? -7.554 5.454 6.471 1.00 94.19 96 GLN A N 1
ATOM 716 C CA . GLN A 1 96 ? -6.709 5.730 5.317 1.00 94.19 96 GLN A CA 1
ATOM 717 C C . GLN A 1 96 ? -5.853 4.517 4.947 1.00 94.19 96 GLN A C 1
ATOM 719 O O . GLN A 1 96 ? -5.707 4.250 3.762 1.00 94.19 96 GLN A O 1
ATOM 724 N N . ARG A 1 97 ? -5.362 3.731 5.911 1.00 94.31 97 ARG A N 1
ATOM 725 C CA . ARG A 1 97 ? -4.553 2.526 5.661 1.00 94.31 97 ARG A CA 1
ATOM 726 C C . ARG A 1 97 ? -5.359 1.469 4.908 1.00 94.31 97 ARG A C 1
ATOM 728 O O . ARG A 1 97 ? -4.868 0.873 3.951 1.00 94.31 97 ARG A O 1
ATOM 735 N N . ILE A 1 98 ? -6.631 1.302 5.274 1.00 96.19 98 ILE A N 1
ATOM 736 C CA . ILE A 1 98 ? -7.551 0.363 4.619 1.00 96.19 98 ILE A CA 1
ATOM 737 C C . ILE A 1 98 ? -7.863 0.804 3.185 1.00 96.19 98 ILE A C 1
ATOM 739 O O . ILE A 1 98 ? -7.820 -0.012 2.257 1.00 96.19 98 ILE A O 1
ATOM 743 N N . ARG A 1 99 ? -8.153 2.096 2.986 1.00 95.81 99 ARG A N 1
ATOM 744 C CA . ARG A 1 99 ? -8.424 2.660 1.654 1.00 95.81 99 ARG A CA 1
ATOM 745 C C . ARG A 1 99 ? -7.186 2.628 0.764 1.00 95.81 99 ARG A C 1
ATOM 747 O O . ARG A 1 99 ? -7.280 2.140 -0.358 1.00 95.81 99 ARG A O 1
ATOM 754 N N . SER A 1 100 ? -6.043 3.078 1.274 1.00 93.00 100 SER A N 1
ATOM 755 C CA . SER A 1 100 ? -4.769 3.065 0.559 1.00 93.00 100 SER A CA 1
ATOM 756 C C . SER A 1 100 ? -4.390 1.654 0.134 1.00 93.00 100 SER A C 1
ATOM 758 O O . SER A 1 100 ? -4.092 1.467 -1.036 1.00 93.00 100 SER A O 1
ATOM 760 N N . ASN A 1 101 ? -4.504 0.643 1.005 1.00 96.12 101 ASN A N 1
ATOM 761 C CA . ASN A 1 101 ? -4.229 -0.745 0.620 1.00 96.12 101 ASN A CA 1
ATOM 762 C C . ASN A 1 101 ? -5.119 -1.219 -0.541 1.00 96.12 101 ASN A C 1
ATOM 764 O O . ASN A 1 101 ? -4.621 -1.796 -1.504 1.00 96.12 101 ASN A O 1
ATOM 768 N N . ARG A 1 102 ? -6.431 -0.939 -0.501 1.00 96.38 102 ARG A N 1
ATOM 769 C CA . ARG A 1 102 ? -7.346 -1.316 -1.593 1.00 96.38 102 ARG A CA 1
ATOM 770 C C . ARG A 1 102 ? -6.932 -0.681 -2.923 1.00 96.38 102 ARG A C 1
ATOM 772 O O . ARG A 1 102 ? -6.915 -1.367 -3.942 1.00 96.38 102 ARG A O 1
ATOM 779 N N . THR A 1 103 ? -6.621 0.610 -2.905 1.00 95.81 103 THR A N 1
ATOM 780 C CA . THR A 1 103 ? -6.221 1.344 -4.108 1.00 95.81 103 THR A CA 1
ATOM 781 C C . THR A 1 103 ? -4.838 0.895 -4.600 1.00 95.81 103 THR A C 1
ATOM 783 O O . THR A 1 103 ? -4.638 0.723 -5.801 1.00 95.81 103 THR A O 1
ATOM 786 N N . SER A 1 104 ? -3.899 0.617 -3.691 1.00 95.50 104 SER A N 1
ATOM 787 C CA . SER A 1 104 ? -2.578 0.071 -4.020 1.00 95.50 104 SER A CA 1
ATOM 788 C C . SER A 1 104 ? -2.676 -1.295 -4.703 1.00 95.50 104 SER A C 1
ATOM 790 O O . SER A 1 104 ? -2.015 -1.519 -5.716 1.00 95.50 104 SER A O 1
ATOM 792 N N . GLU A 1 105 ? -3.540 -2.193 -4.218 1.00 96.81 105 GLU A N 1
ATOM 793 C CA . GLU A 1 105 ? -3.769 -3.496 -4.858 1.00 96.81 105 GLU A CA 1
ATOM 794 C C . GLU A 1 105 ? -4.369 -3.371 -6.268 1.00 96.81 105 GLU A C 1
ATOM 796 O O . GLU A 1 105 ? -4.034 -4.160 -7.157 1.00 96.81 105 GLU A O 1
ATOM 801 N N . GLU A 1 106 ? -5.234 -2.381 -6.501 1.00 96.94 106 GLU A N 1
ATOM 802 C CA . GLU A 1 106 ? -5.815 -2.108 -7.819 1.00 96.94 106 GLU A CA 1
ATOM 803 C C . GLU A 1 106 ? -4.754 -1.641 -8.827 1.00 96.94 106 GLU A C 1
ATOM 805 O O . GLU A 1 106 ? -4.655 -2.182 -9.937 1.00 96.94 106 GLU A O 1
ATOM 810 N N . PHE A 1 107 ? -3.910 -0.682 -8.436 1.00 96.44 107 PHE A N 1
ATOM 811 C CA . PHE A 1 107 ? -2.839 -0.200 -9.307 1.00 96.44 107 PHE A CA 1
ATOM 812 C C . PHE A 1 107 ? -1.767 -1.258 -9.537 1.00 96.44 107 PHE A C 1
ATOM 814 O O . PHE A 1 107 ? -1.351 -1.455 -10.679 1.00 96.44 107 PHE A O 1
ATOM 821 N N . PHE A 1 108 ? -1.392 -2.020 -8.511 1.00 97.25 108 PHE A N 1
ATOM 822 C CA . PHE A 1 108 ? -0.462 -3.131 -8.683 1.00 97.25 108 PHE A CA 1
ATOM 823 C C . PHE A 1 108 ? -0.995 -4.200 -9.632 1.00 97.25 108 PHE A C 1
ATOM 825 O O . PHE A 1 108 ? -0.255 -4.668 -10.492 1.00 97.25 108 PHE A O 1
ATOM 832 N N . ARG A 1 109 ? -2.287 -4.546 -9.558 1.00 97.81 109 ARG A N 1
ATOM 833 C CA . ARG A 1 109 ? -2.897 -5.470 -10.525 1.00 97.81 109 ARG A CA 1
ATOM 834 C C . ARG A 1 109 ? -2.771 -4.948 -11.957 1.00 97.81 109 ARG A C 1
ATOM 836 O O . ARG A 1 109 ? -2.487 -5.724 -12.864 1.00 97.81 109 ARG A O 1
ATOM 843 N N . THR A 1 110 ? -2.964 -3.646 -12.159 1.00 96.50 110 THR A N 1
ATOM 844 C CA . THR A 1 110 ? -2.802 -3.012 -13.476 1.00 96.50 110 THR A CA 1
ATOM 845 C C . THR A 1 110 ? -1.358 -3.127 -13.975 1.00 96.50 110 THR A C 1
ATOM 847 O O . THR A 1 110 ? -1.136 -3.512 -15.123 1.00 96.50 110 THR A O 1
ATOM 850 N N . ILE A 1 111 ? -0.382 -2.865 -13.101 1.00 97.38 111 ILE A N 1
ATOM 851 C CA . ILE A 1 111 ? 1.055 -2.984 -13.394 1.00 97.38 111 ILE A CA 1
ATOM 852 C C . ILE A 1 111 ? 1.427 -4.435 -13.723 1.00 97.38 111 ILE A C 1
ATOM 854 O O . ILE A 1 111 ? 2.076 -4.685 -14.734 1.00 97.38 111 ILE A O 1
ATOM 858 N N . ASP A 1 112 ? 0.974 -5.401 -12.924 1.00 98.31 112 ASP A N 1
ATOM 859 C CA . ASP A 1 112 ? 1.264 -6.826 -13.113 1.00 98.31 112 ASP A CA 1
ATOM 860 C C . ASP A 1 112 ? 0.681 -7.362 -14.432 1.00 98.31 112 ASP A C 1
ATOM 862 O O . ASP A 1 112 ? 1.358 -8.074 -15.177 1.00 98.31 112 ASP A O 1
ATOM 866 N N . VAL A 1 113 ? -0.548 -6.965 -14.784 1.00 98.25 113 VAL A N 1
ATOM 867 C CA . VAL A 1 113 ? -1.161 -7.313 -16.077 1.00 98.25 113 VAL A CA 1
ATOM 868 C C . VAL A 1 113 ? -0.388 -6.690 -17.241 1.00 98.25 113 VAL A C 1
ATOM 870 O O . VAL A 1 113 ? -0.122 -7.377 -18.232 1.00 98.25 113 VAL A O 1
ATOM 873 N N . ALA A 1 114 ? 0.002 -5.417 -17.136 1.00 96.94 114 ALA A N 1
ATOM 874 C CA . ALA A 1 114 ? 0.782 -4.744 -18.170 1.00 96.94 114 ALA A CA 1
ATOM 875 C C . ALA A 1 114 ? 2.166 -5.392 -18.347 1.00 96.94 114 ALA A C 1
ATOM 877 O O . ALA A 1 114 ? 2.566 -5.688 -19.473 1.00 96.94 114 ALA A O 1
ATOM 878 N N . PHE A 1 115 ? 2.854 -5.714 -17.249 1.00 97.81 115 PHE A N 1
ATOM 879 C CA . PHE A 1 115 ? 4.126 -6.435 -17.266 1.00 97.81 115 PHE A CA 1
ATOM 880 C C . PHE A 1 115 ? 3.992 -7.808 -17.935 1.00 97.81 115 PHE A C 1
ATOM 882 O O . PHE A 1 115 ? 4.717 -8.113 -18.879 1.00 97.81 115 PHE A O 1
ATOM 889 N N . LYS A 1 116 ? 3.003 -8.618 -17.537 1.00 98.19 116 LYS A N 1
ATOM 890 C CA . LYS A 1 116 ? 2.740 -9.922 -18.172 1.00 98.19 116 LYS A CA 1
ATOM 891 C C . LYS A 1 116 ? 2.452 -9.789 -19.666 1.00 98.19 116 LYS A C 1
ATOM 893 O O . LYS A 1 116 ? 2.883 -10.623 -20.463 1.00 98.19 116 LYS A O 1
ATOM 898 N N . ARG A 1 117 ? 1.753 -8.726 -20.076 1.00 97.44 117 ARG A N 1
ATOM 899 C CA . ARG A 1 117 ? 1.507 -8.439 -21.493 1.00 97.44 117 ARG A CA 1
ATOM 900 C C . ARG A 1 117 ? 2.796 -8.081 -22.235 1.00 97.44 117 ARG A C 1
ATOM 902 O O . ARG A 1 117 ? 2.945 -8.518 -23.376 1.00 97.44 117 ARG A O 1
ATOM 909 N N . SER A 1 118 ? 3.726 -7.365 -21.599 1.00 96.56 118 SER A N 1
ATOM 910 C CA . SER A 1 118 ? 5.026 -6.997 -22.184 1.00 96.56 118 SER A CA 1
ATOM 911 C C . SER A 1 118 ? 5.850 -8.210 -22.612 1.00 96.56 118 SER A C 1
ATOM 913 O O . SER A 1 118 ? 6.577 -8.131 -23.594 1.00 96.56 118 SER A O 1
ATOM 915 N N . LEU A 1 119 ? 5.695 -9.343 -21.920 1.00 97.38 119 LEU A N 1
ATOM 916 C CA . LEU A 1 119 ? 6.407 -10.589 -22.224 1.00 97.38 119 LEU A CA 1
ATOM 917 C C . LEU A 1 119 ? 5.956 -11.249 -23.534 1.00 97.38 119 LEU A C 1
ATOM 919 O O . LEU A 1 119 ? 6.663 -12.096 -24.070 1.00 97.38 119 LEU A O 1
ATOM 923 N N . THR A 1 120 ? 4.768 -10.907 -24.036 1.00 97.81 120 THR A N 1
ATOM 924 C CA . THR A 1 120 ? 4.146 -11.603 -25.177 1.00 97.81 120 THR A CA 1
ATOM 925 C C . THR A 1 120 ? 3.850 -10.693 -26.361 1.00 97.81 120 THR A C 1
ATOM 927 O O . THR A 1 120 ? 3.691 -11.176 -27.482 1.00 97.81 120 THR A O 1
ATOM 930 N N . THR A 1 121 ? 3.746 -9.380 -26.147 1.00 95.94 121 THR A N 1
ATOM 931 C CA . THR A 1 121 ? 3.385 -8.432 -27.203 1.00 95.94 121 THR A CA 1
ATOM 932 C C . THR A 1 121 ? 4.597 -7.721 -27.791 1.00 95.94 121 THR A C 1
ATOM 934 O O . THR A 1 121 ? 5.529 -7.361 -27.083 1.00 95.94 121 THR A O 1
ATOM 937 N N . LYS A 1 122 ? 4.542 -7.442 -29.097 1.00 93.12 122 LYS A N 1
ATOM 938 C CA . LYS A 1 122 ? 5.495 -6.546 -29.772 1.00 93.12 122 LYS A CA 1
ATOM 939 C C . LYS A 1 122 ? 5.098 -5.070 -29.648 1.00 93.12 122 LYS A C 1
ATOM 941 O O . LYS A 1 122 ? 5.936 -4.196 -29.838 1.00 93.12 122 LYS A O 1
ATOM 946 N N . ASN A 1 123 ? 3.827 -4.780 -29.349 1.00 92.38 123 ASN A N 1
ATOM 947 C CA . ASN A 1 123 ? 3.337 -3.410 -29.213 1.00 92.38 123 ASN A CA 1
ATOM 948 C C . ASN A 1 123 ? 3.519 -2.923 -27.770 1.00 92.38 123 ASN A C 1
ATOM 950 O O . ASN A 1 123 ? 2.625 -3.061 -26.933 1.00 92.38 123 ASN A O 1
ATOM 954 N N . LEU A 1 124 ? 4.706 -2.388 -27.491 1.00 92.88 124 LEU A N 1
ATOM 955 C CA . LEU A 1 124 ? 5.124 -2.009 -26.141 1.00 92.88 124 LEU A CA 1
ATOM 956 C C . LEU A 1 124 ? 4.633 -0.618 -25.715 1.00 92.88 124 LEU A C 1
ATOM 958 O O . LEU A 1 124 ? 4.527 -0.365 -24.522 1.00 92.88 124 LEU A O 1
ATOM 962 N N . GLY A 1 125 ? 4.247 0.256 -26.651 1.00 90.69 125 GLY A N 1
ATOM 963 C CA . GLY A 1 125 ? 3.806 1.622 -26.334 1.00 90.69 125 GLY A CA 1
ATOM 964 C C . GLY A 1 125 ? 2.649 1.677 -25.321 1.00 90.69 125 GLY A C 1
ATOM 965 O O . GLY A 1 125 ? 2.799 2.279 -24.257 1.00 90.69 125 GLY A O 1
ATOM 966 N N . PRO A 1 126 ? 1.507 1.009 -25.577 1.00 92.06 126 PRO A N 1
ATOM 967 C CA . PRO A 1 126 ? 0.394 0.964 -24.627 1.00 92.06 126 PRO A CA 1
ATOM 968 C C . PRO A 1 126 ? 0.743 0.283 -23.298 1.00 92.06 126 PRO A C 1
ATOM 970 O O . PRO A 1 126 ? 0.218 0.669 -22.255 1.00 92.06 126 PRO A O 1
ATOM 973 N N . VAL A 1 127 ? 1.628 -0.719 -23.331 1.00 94.06 127 VAL A N 1
ATOM 974 C CA . VAL A 1 127 ? 2.091 -1.426 -22.130 1.00 94.06 127 VAL A CA 1
ATOM 975 C C . VAL A 1 127 ? 2.898 -0.491 -21.235 1.00 94.06 127 VAL A C 1
ATOM 977 O O . VAL A 1 127 ? 2.621 -0.402 -20.041 1.00 94.06 127 VAL A O 1
ATOM 980 N N . ASP A 1 128 ? 3.835 0.254 -21.813 1.00 93.38 128 ASP A N 1
ATOM 981 C CA . ASP A 1 128 ? 4.704 1.173 -21.080 1.00 93.38 128 ASP A CA 1
ATOM 982 C C . ASP A 1 128 ? 3.909 2.352 -20.499 1.00 93.38 128 ASP A C 1
ATOM 984 O O . ASP A 1 128 ? 4.135 2.751 -19.356 1.00 93.38 128 ASP A O 1
ATOM 988 N N . ILE A 1 129 ? 2.895 2.844 -21.225 1.00 90.88 129 ILE A N 1
ATOM 989 C CA . ILE A 1 129 ? 1.951 3.849 -20.709 1.00 90.88 129 ILE A CA 1
ATOM 990 C C . ILE A 1 129 ? 1.178 3.307 -19.500 1.00 90.88 129 ILE A C 1
ATOM 992 O O . ILE A 1 129 ? 1.021 4.022 -18.508 1.00 90.88 129 ILE A O 1
ATOM 996 N N . ALA A 1 130 ? 0.682 2.069 -19.567 1.00 93.81 130 ALA A N 1
ATOM 997 C CA . ALA A 1 130 ? -0.059 1.456 -18.467 1.00 93.81 130 ALA A CA 1
ATOM 998 C C . ALA A 1 130 ? 0.832 1.224 -17.235 1.00 93.81 130 ALA A C 1
ATOM 1000 O O . ALA A 1 130 ? 0.426 1.569 -16.125 1.00 93.81 130 ALA A O 1
ATOM 1001 N N . LEU A 1 131 ? 2.051 0.710 -17.437 1.00 93.75 131 LEU A N 1
ATOM 1002 C CA . LEU A 1 131 ? 3.046 0.519 -16.378 1.00 93.75 131 LEU A CA 1
ATOM 1003 C C . LEU A 1 131 ? 3.378 1.837 -15.688 1.00 93.75 131 LEU A C 1
ATOM 1005 O O . LEU A 1 131 ? 3.243 1.945 -14.473 1.00 93.75 131 LEU A O 1
ATOM 1009 N N . GLY A 1 132 ? 3.766 2.854 -16.457 1.00 90.69 132 GLY A N 1
ATOM 1010 C CA . GLY A 1 132 ? 4.192 4.120 -15.879 1.00 90.69 132 GLY A CA 1
ATOM 1011 C C . GLY A 1 132 ? 3.048 4.880 -15.197 1.00 90.69 132 GLY A C 1
ATOM 1012 O O . GLY A 1 132 ? 3.238 5.389 -14.097 1.00 90.69 132 GLY A O 1
ATOM 1013 N N . LYS A 1 133 ? 1.833 4.895 -15.774 1.00 92.50 133 LYS A N 1
ATOM 1014 C CA . LYS A 1 133 ? 0.661 5.508 -15.116 1.00 92.50 133 LYS A CA 1
ATOM 1015 C C . LYS A 1 133 ? 0.271 4.771 -13.838 1.00 92.50 133 LYS A C 1
ATOM 1017 O O . LYS A 1 133 ? -0.027 5.419 -12.838 1.00 92.50 133 LYS A O 1
ATOM 1022 N N . GLY A 1 134 ? 0.261 3.437 -13.868 1.00 94.50 134 GLY A N 1
ATOM 1023 C CA . GLY A 1 134 ? -0.023 2.624 -12.688 1.00 94.50 134 GLY A CA 1
ATOM 1024 C C . GLY A 1 134 ? 0.998 2.879 -11.582 1.00 94.50 134 GLY A C 1
ATOM 1025 O O . GLY A 1 134 ? 0.617 3.112 -10.438 1.00 94.50 134 GLY A O 1
ATOM 1026 N N . PHE A 1 135 ? 2.282 2.915 -11.942 1.00 93.81 135 PHE A N 1
ATOM 1027 C CA . PHE A 1 135 ? 3.372 3.184 -11.011 1.00 93.81 135 PHE A CA 1
ATOM 1028 C C . PHE A 1 135 ? 3.283 4.586 -10.403 1.00 93.81 135 PHE A C 1
ATOM 1030 O O . PHE A 1 135 ? 3.320 4.716 -9.184 1.00 93.81 135 PHE A O 1
ATOM 1037 N N . GLN A 1 136 ? 3.071 5.619 -11.226 1.00 90.75 136 GLN A N 1
ATOM 1038 C CA . GLN A 1 136 ? 2.890 6.995 -10.755 1.00 90.75 136 GLN A CA 1
ATOM 1039 C C . GLN A 1 136 ? 1.743 7.094 -9.739 1.00 90.75 136 GLN A C 1
ATOM 1041 O O . GLN A 1 136 ? 1.894 7.673 -8.665 1.00 90.75 136 GLN A O 1
ATOM 1046 N N . LYS A 1 137 ? 0.595 6.480 -10.042 1.00 93.19 137 LYS A N 1
ATOM 1047 C CA . LYS A 1 137 ? -0.551 6.484 -9.126 1.00 93.19 137 LYS A CA 1
ATOM 1048 C C . LYS A 1 137 ? -0.279 5.730 -7.831 1.00 93.19 137 LYS A C 1
ATOM 1050 O O . LYS A 1 137 ? -0.730 6.167 -6.775 1.00 93.19 137 LYS A O 1
ATOM 1055 N N . LEU A 1 138 ? 0.468 4.632 -7.896 1.00 91.69 138 LEU A N 1
ATOM 1056 C CA . LEU A 1 138 ? 0.889 3.897 -6.710 1.00 91.69 138 LEU A CA 1
ATOM 1057 C C . LEU A 1 138 ? 1.825 4.744 -5.830 1.00 91.69 138 LEU A C 1
ATOM 1059 O O . LEU A 1 138 ? 1.634 4.796 -4.616 1.00 91.69 138 LEU A O 1
ATOM 1063 N N . THR A 1 139 ? 2.774 5.471 -6.431 1.00 89.25 139 THR A N 1
ATOM 1064 C CA . THR A 1 139 ? 3.665 6.381 -5.695 1.00 89.25 139 THR A CA 1
ATOM 1065 C C . THR A 1 139 ? 2.925 7.571 -5.081 1.00 89.25 139 THR A C 1
ATOM 1067 O O . THR A 1 139 ? 3.255 7.969 -3.966 1.00 89.25 139 THR A O 1
ATOM 1070 N N . ASP A 1 140 ? 1.887 8.093 -5.747 1.00 88.69 140 ASP A N 1
ATOM 1071 C CA . ASP A 1 140 ? 1.062 9.199 -5.233 1.00 88.69 140 ASP A CA 1
ATOM 1072 C C . ASP A 1 140 ? 0.298 8.808 -3.951 1.00 88.69 140 ASP A C 1
ATOM 1074 O O . ASP A 1 140 ? 0.117 9.627 -3.051 1.00 88.69 140 ASP A O 1
ATOM 1078 N N . ILE A 1 141 ? -0.152 7.550 -3.832 1.00 85.88 141 ILE A N 1
ATOM 1079 C CA . ILE A 1 141 ? -0.825 7.059 -2.613 1.00 85.88 141 ILE A CA 1
ATOM 1080 C C . ILE A 1 141 ? 0.143 7.041 -1.430 1.00 85.88 141 ILE A C 1
ATOM 1082 O O . ILE A 1 141 ? -0.239 7.358 -0.303 1.00 85.88 141 ILE A O 1
ATOM 1086 N N . ILE A 1 142 ? 1.386 6.634 -1.681 1.00 75.88 142 ILE A N 1
ATOM 1087 C CA . ILE A 1 142 ? 2.394 6.432 -0.638 1.00 75.88 142 ILE A CA 1
ATOM 1088 C C . ILE A 1 142 ? 2.985 7.764 -0.184 1.00 75.88 142 ILE A C 1
ATOM 1090 O O . ILE A 1 142 ? 3.186 7.956 1.019 1.00 75.88 142 ILE A O 1
ATOM 1094 N N . SER A 1 143 ? 3.207 8.706 -1.110 1.00 74.06 143 SER A N 1
ATOM 1095 C CA . SER A 1 143 ? 3.724 10.037 -0.771 1.00 74.06 143 SER A CA 1
ATOM 1096 C C . SER A 1 143 ? 2.820 10.756 0.232 1.00 74.06 143 SER A C 1
ATOM 1098 O O . SER A 1 143 ? 3.316 11.343 1.188 1.00 74.06 143 SER A O 1
ATOM 1100 N N . ALA A 1 144 ? 1.499 10.600 0.110 1.00 63.28 144 ALA A N 1
ATOM 1101 C CA . ALA A 1 144 ? 0.540 11.183 1.044 1.00 63.28 144 ALA A CA 1
ATOM 1102 C C . ALA A 1 144 ? 0.636 10.627 2.478 1.00 63.28 144 ALA A C 1
ATOM 1104 O O . ALA A 1 144 ? 0.127 11.258 3.403 1.00 63.28 144 ALA A O 1
ATOM 1105 N N . VAL A 1 145 ? 1.234 9.446 2.676 1.00 53.56 145 VAL A N 1
ATOM 1106 C CA . VAL A 1 145 ? 1.200 8.742 3.967 1.00 53.56 145 VAL A CA 1
ATOM 1107 C C . VAL A 1 145 ? 2.523 8.830 4.721 1.00 53.56 145 VAL A C 1
ATOM 1109 O O . VAL A 1 145 ? 2.464 8.886 5.943 1.00 53.56 145 VAL A O 1
ATOM 1112 N N . ARG A 1 146 ? 3.689 8.913 4.062 1.00 54.53 146 ARG A N 1
ATOM 1113 C CA . ARG A 1 146 ? 4.991 9.155 4.728 1.00 54.53 146 ARG A CA 1
ATOM 1114 C C . ARG A 1 146 ? 6.067 9.613 3.734 1.00 54.53 146 ARG A C 1
ATOM 1116 O O . ARG A 1 146 ? 6.975 8.856 3.392 1.00 54.53 146 ARG A O 1
ATOM 1123 N N . GLU A 1 147 ? 6.056 10.889 3.346 1.00 47.78 147 GLU A N 1
ATOM 1124 C CA . GLU A 1 147 ? 7.229 11.478 2.676 1.00 47.78 147 GLU A CA 1
ATOM 1125 C C . GLU A 1 147 ? 8.512 11.383 3.526 1.00 47.78 147 GLU A C 1
ATOM 1127 O O . GLU A 1 147 ? 9.606 11.428 2.975 1.00 47.78 147 GLU A O 1
ATOM 1132 N N . GLY A 1 148 ? 8.404 11.229 4.851 1.00 46.62 148 GLY A N 1
ATOM 1133 C CA . GLY A 1 148 ? 9.561 11.152 5.748 1.00 46.62 148 GLY A CA 1
ATOM 1134 C C . GLY A 1 148 ? 10.267 9.791 5.808 1.00 46.62 148 GLY A C 1
ATOM 1135 O O . GLY A 1 148 ? 11.470 9.762 6.046 1.00 46.62 148 GLY A O 1
ATOM 1136 N N . GLU A 1 149 ? 9.565 8.672 5.592 1.00 53.34 149 GLU A N 1
ATOM 1137 C CA . GLU A 1 149 ? 10.129 7.330 5.856 1.00 53.34 149 GLU A CA 1
ATOM 1138 C C . GLU A 1 149 ? 10.752 6.674 4.619 1.00 53.34 149 GLU A C 1
ATOM 1140 O O . GLU A 1 149 ? 11.729 5.944 4.743 1.00 53.34 149 GLU A O 1
ATOM 1145 N N . PHE A 1 150 ? 10.232 6.955 3.420 1.00 51.28 150 PHE A N 1
ATOM 1146 C CA . PHE A 1 150 ? 10.775 6.399 2.174 1.00 51.28 150 PHE A CA 1
ATOM 1147 C C . PHE A 1 150 ? 11.832 7.293 1.511 1.00 51.28 150 PHE A C 1
ATOM 1149 O O . PHE A 1 150 ? 12.702 6.785 0.808 1.00 51.28 150 PHE A O 1
ATOM 1156 N N . LYS A 1 151 ? 11.816 8.617 1.744 1.00 51.84 151 LYS A N 1
ATOM 1157 C CA . LYS A 1 151 ? 12.850 9.530 1.209 1.00 51.84 151 LYS A CA 1
ATOM 1158 C C . LYS A 1 151 ? 14.240 9.285 1.813 1.00 51.84 151 LYS A C 1
ATOM 1160 O O . LYS A 1 151 ? 15.217 9.823 1.311 1.00 51.84 151 LYS A O 1
ATOM 1165 N N . THR A 1 152 ? 14.356 8.503 2.883 1.00 52.03 152 THR A N 1
ATOM 1166 C CA . THR A 1 152 ? 15.627 8.281 3.588 1.00 52.03 152 THR A CA 1
ATOM 1167 C C . THR A 1 152 ? 16.411 7.063 3.098 1.00 52.03 152 THR A C 1
ATOM 1169 O O . THR A 1 152 ? 17.583 6.931 3.449 1.00 52.03 152 THR A O 1
ATOM 1172 N N . THR A 1 153 ? 15.839 6.197 2.251 1.00 60.03 153 THR A N 1
ATOM 1173 C CA . THR A 1 153 ? 16.580 5.085 1.633 1.00 60.03 153 THR A CA 1
ATOM 1174 C C . THR A 1 153 ? 17.199 5.523 0.300 1.00 60.03 153 THR A C 1
ATOM 1176 O O . THR A 1 153 ? 16.511 5.685 -0.709 1.00 60.03 153 THR A O 1
ATOM 1179 N N . PHE A 1 154 ? 18.527 5.705 0.293 1.00 54.53 154 PHE A N 1
ATOM 1180 C CA . PHE A 1 154 ? 19.319 6.159 -0.865 1.00 54.53 154 PHE A CA 1
ATOM 1181 C C . PHE A 1 154 ? 19.048 5.360 -2.155 1.00 54.53 154 PHE A C 1
ATOM 1183 O O . PHE A 1 154 ? 18.966 5.942 -3.237 1.00 54.53 154 PHE A O 1
ATOM 1190 N N . GLU A 1 155 ? 18.863 4.043 -2.046 1.00 62.75 155 GLU A N 1
ATOM 1191 C CA . GLU A 1 155 ? 18.613 3.159 -3.193 1.00 62.75 155 GLU A CA 1
ATOM 1192 C C . GLU A 1 155 ? 17.238 3.402 -3.836 1.00 62.75 155 GLU A C 1
ATOM 1194 O O . GLU A 1 155 ? 17.119 3.438 -5.062 1.00 62.75 155 GLU A O 1
ATOM 1199 N N . GLY A 1 156 ? 16.207 3.659 -3.023 1.00 64.06 156 GLY A N 1
ATOM 1200 C CA . GLY A 1 156 ? 14.853 3.931 -3.507 1.00 64.06 156 GLY A CA 1
ATOM 1201 C C . GLY A 1 156 ? 14.764 5.245 -4.282 1.00 64.06 156 GLY A C 1
ATOM 1202 O O . GLY A 1 156 ? 14.107 5.313 -5.320 1.00 64.06 156 GLY A O 1
ATOM 1203 N N . MET A 1 157 ? 15.480 6.280 -3.832 1.00 69.81 157 MET A N 1
ATOM 1204 C CA . MET A 1 157 ? 15.509 7.575 -4.518 1.00 69.81 157 MET A CA 1
ATOM 1205 C C . MET A 1 157 ? 16.186 7.510 -5.889 1.00 69.81 157 MET A C 1
ATOM 1207 O O . MET A 1 157 ? 15.675 8.089 -6.847 1.00 69.81 157 MET A O 1
ATOM 1211 N N . ALA A 1 158 ? 17.316 6.806 -6.010 1.00 77.31 158 ALA A N 1
ATOM 1212 C CA . ALA A 1 158 ? 18.018 6.672 -7.287 1.00 77.31 158 ALA A CA 1
ATOM 1213 C C . ALA A 1 158 ? 17.141 5.973 -8.338 1.00 77.31 158 ALA A C 1
ATOM 1215 O O . ALA A 1 158 ? 17.051 6.424 -9.485 1.00 77.31 158 ALA A O 1
ATOM 1216 N N . LEU A 1 159 ? 16.436 4.918 -7.923 1.00 71.94 159 LEU A N 1
ATOM 1217 C CA . LEU A 1 159 ? 15.515 4.197 -8.787 1.00 71.94 159 LEU A CA 1
ATOM 1218 C C . LEU A 1 159 ? 14.291 5.043 -9.167 1.00 71.94 159 LEU A C 1
ATOM 1220 O O . LEU A 1 159 ? 13.948 5.135 -10.346 1.00 71.94 159 LEU A O 1
ATOM 1224 N N . LEU A 1 160 ? 13.670 5.726 -8.202 1.00 77.56 160 LEU A N 1
ATOM 1225 C CA . LEU A 1 160 ? 12.545 6.624 -8.475 1.00 77.56 160 LEU A CA 1
ATOM 1226 C C . LEU A 1 160 ? 12.924 7.731 -9.466 1.00 77.56 160 LEU A C 1
ATOM 1228 O O . LEU A 1 160 ? 12.174 7.977 -10.410 1.00 77.56 160 LEU A O 1
ATOM 1232 N N . ASN A 1 161 ? 14.108 8.330 -9.320 1.00 81.88 161 ASN A N 1
ATOM 1233 C CA . ASN A 1 161 ? 14.608 9.353 -10.241 1.00 81.88 161 ASN A CA 1
ATOM 1234 C C . ASN A 1 161 ? 14.835 8.791 -11.656 1.00 81.88 161 ASN A C 1
ATOM 1236 O O . ASN A 1 161 ? 14.450 9.419 -12.645 1.00 81.88 161 ASN A O 1
ATOM 1240 N N . LYS A 1 162 ? 15.411 7.584 -11.768 1.00 80.69 162 LYS A N 1
ATOM 1241 C CA . LYS A 1 162 ? 15.591 6.883 -13.054 1.00 80.69 162 LYS A CA 1
ATOM 1242 C C . LYS A 1 162 ? 14.242 6.614 -13.732 1.00 80.69 162 LYS A C 1
ATOM 1244 O O . LYS A 1 162 ? 14.111 6.826 -14.939 1.00 80.69 162 LYS A O 1
ATOM 1249 N N . ILE A 1 163 ? 13.239 6.172 -12.970 1.00 77.75 163 ILE A N 1
ATOM 1250 C CA . ILE A 1 163 ? 11.894 5.886 -13.487 1.00 77.75 163 ILE A CA 1
ATOM 1251 C C . ILE A 1 163 ? 11.182 7.179 -13.904 1.00 77.75 163 ILE A C 1
ATOM 1253 O O . ILE A 1 163 ? 10.624 7.229 -15.001 1.00 77.75 163 ILE A O 1
ATOM 1257 N N . GLN A 1 164 ? 11.239 8.237 -13.088 1.00 80.19 164 GLN A N 1
ATOM 1258 C CA . GLN A 1 164 ? 10.641 9.537 -13.415 1.00 80.19 164 GLN A CA 1
ATOM 1259 C C . GLN A 1 164 ? 11.221 10.121 -14.708 1.00 80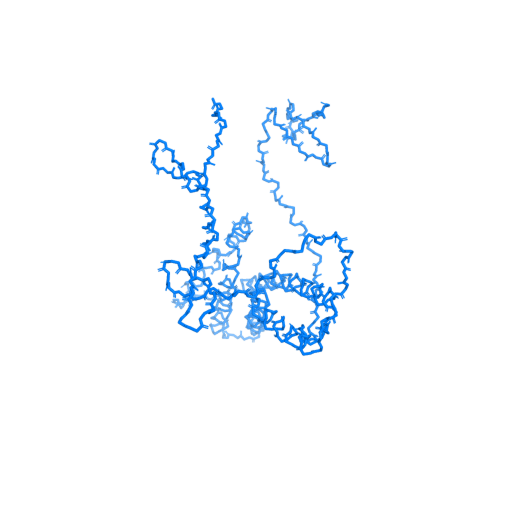.19 164 GLN A C 1
ATOM 1261 O O . GLN A 1 164 ? 10.458 10.487 -15.603 1.00 80.19 164 GLN A O 1
ATOM 1266 N N . GLY A 1 165 ? 12.550 10.113 -14.865 1.00 80.38 165 GLY A N 1
ATOM 1267 C CA . GLY A 1 165 ? 13.198 10.603 -16.087 1.00 80.38 165 GLY A CA 1
ATOM 1268 C C . GLY A 1 165 ? 12.776 9.834 -17.347 1.00 80.38 165 GLY A C 1
ATOM 1269 O O . GLY A 1 165 ? 12.562 10.425 -18.405 1.00 80.38 165 GLY A O 1
ATOM 1270 N N . LYS A 1 166 ? 12.579 8.513 -17.241 1.00 78.44 166 LYS A N 1
ATOM 1271 C CA . LYS A 1 166 ? 12.083 7.684 -18.355 1.00 78.44 166 LYS A CA 1
ATOM 1272 C C . LYS A 1 166 ? 10.600 7.921 -18.652 1.00 78.44 166 LYS A C 1
ATOM 1274 O O . LYS A 1 166 ? 10.194 7.847 -19.810 1.00 78.44 166 LYS A O 1
ATOM 1279 N N . PHE A 1 167 ? 9.788 8.238 -17.646 1.00 75.62 167 PHE A N 1
ATOM 1280 C CA . PHE A 1 167 ? 8.365 8.519 -17.842 1.00 75.62 167 PHE A CA 1
ATOM 1281 C C . PHE A 1 167 ? 8.135 9.795 -18.669 1.00 75.62 167 PHE A C 1
ATOM 1283 O O . PHE A 1 167 ? 7.309 9.812 -19.588 1.00 75.62 167 PHE A O 1
ATOM 1290 N N . GLU A 1 168 ? 8.929 10.841 -18.425 1.00 76.00 168 GLU A N 1
ATOM 1291 C CA . GLU A 1 168 ? 8.925 12.049 -19.260 1.00 76.00 168 GLU A CA 1
ATOM 1292 C C . GLU A 1 168 ? 9.318 11.753 -20.715 1.00 76.00 168 GLU A C 1
ATOM 1294 O O . GLU A 1 168 ? 8.740 12.321 -21.641 1.00 76.00 168 GLU A O 1
ATOM 1299 N N . ALA A 1 169 ? 10.248 10.822 -20.942 1.00 74.94 169 ALA A N 1
ATOM 1300 C CA . ALA A 1 169 ? 10.632 10.406 -22.290 1.00 74.94 169 ALA A CA 1
ATOM 1301 C C . ALA A 1 169 ? 9.517 9.618 -23.009 1.00 74.94 169 ALA A C 1
ATOM 1303 O O . ALA A 1 169 ? 9.261 9.855 -24.191 1.00 74.94 169 ALA A O 1
ATOM 1304 N N . ILE A 1 170 ? 8.804 8.735 -22.298 1.00 71.62 170 ILE A N 1
ATOM 1305 C CA . ILE A 1 170 ? 7.688 7.944 -22.852 1.00 71.62 170 ILE A CA 1
ATOM 1306 C C . ILE A 1 170 ? 6.532 8.845 -23.284 1.00 71.62 170 ILE A C 1
ATOM 1308 O O . ILE A 1 170 ? 5.983 8.679 -24.373 1.00 71.62 170 ILE A O 1
ATOM 1312 N N . THR A 1 171 ? 6.178 9.836 -22.463 1.00 70.44 171 THR A N 1
ATOM 1313 C CA . THR A 1 171 ? 5.107 10.793 -22.801 1.00 70.44 171 THR A CA 1
ATOM 1314 C C . THR A 1 171 ? 5.432 11.659 -24.021 1.00 70.44 171 THR A C 1
ATOM 1316 O O . THR A 1 171 ? 4.514 12.142 -24.680 1.00 70.44 171 THR A O 1
ATOM 1319 N N . ARG A 1 172 ? 6.717 11.797 -24.377 1.00 76.38 172 ARG A N 1
ATOM 1320 C CA . ARG A 1 172 ? 7.196 12.502 -25.578 1.00 76.38 172 ARG A CA 1
ATOM 1321 C C . ARG A 1 172 ? 7.413 11.582 -26.790 1.00 76.38 172 ARG A C 1
ATOM 1323 O O . ARG A 1 172 ? 7.959 12.030 -27.793 1.00 76.38 172 ARG A O 1
ATOM 1330 N N . GLY A 1 173 ? 6.989 10.316 -26.720 1.00 65.38 173 GLY A N 1
ATOM 1331 C CA . GLY A 1 173 ? 7.098 9.357 -27.827 1.00 65.38 173 GLY A CA 1
ATOM 1332 C C . GLY A 1 173 ? 8.487 8.731 -28.005 1.00 65.38 173 GLY A C 1
ATOM 1333 O O . GLY A 1 173 ? 8.772 8.190 -29.071 1.00 65.38 173 GLY A O 1
ATOM 1334 N N . GLY A 1 174 ? 9.357 8.811 -26.990 1.00 61.81 174 GLY A N 1
ATOM 1335 C CA . GLY A 1 174 ? 10.688 8.200 -27.001 1.00 61.81 174 GLY A CA 1
ATOM 1336 C C . GLY A 1 174 ? 10.676 6.673 -26.843 1.00 61.81 174 GLY A C 1
ATOM 1337 O O . GLY A 1 174 ? 9.690 6.090 -26.391 1.00 61.81 174 GLY A O 1
ATOM 1338 N N . LEU A 1 175 ? 11.799 6.034 -27.212 1.00 59.59 175 LEU A N 1
ATOM 1339 C CA . LEU A 1 175 ? 12.064 4.596 -27.039 1.00 59.59 175 LEU A CA 1
ATOM 1340 C C . LEU A 1 175 ? 11.696 4.146 -25.614 1.00 59.59 175 LEU A C 1
ATOM 1342 O O . LEU A 1 175 ? 12.205 4.690 -24.636 1.00 59.59 175 LEU A O 1
ATOM 1346 N N . GLY A 1 176 ? 10.773 3.182 -25.547 1.00 74.38 176 GLY A N 1
ATOM 1347 C CA . GLY A 1 176 ? 10.108 2.713 -24.332 1.00 74.38 176 GLY A CA 1
ATOM 1348 C C . GLY A 1 176 ? 11.019 2.023 -23.314 1.00 74.38 176 GLY A C 1
ATOM 1349 O O . GLY A 1 176 ? 12.238 1.957 -23.461 1.00 74.38 176 GLY A O 1
ATOM 1350 N N . PHE A 1 177 ? 10.408 1.499 -22.255 1.00 88.75 177 PHE A N 1
ATOM 1351 C CA . PHE A 1 177 ? 11.123 0.792 -21.192 1.00 88.75 177 PHE A CA 1
ATOM 1352 C C . PHE A 1 177 ? 11.891 -0.420 -21.749 1.00 88.75 177 PHE A C 1
ATOM 1354 O O . PHE A 1 177 ? 11.424 -1.091 -22.676 1.00 88.75 177 PHE A O 1
ATOM 1361 N N . THR A 1 178 ? 13.057 -0.754 -21.187 1.00 92.44 178 THR A N 1
ATOM 1362 C CA . THR A 1 178 ? 13.646 -2.079 -21.451 1.00 92.44 178 THR A CA 1
ATOM 1363 C C . THR A 1 178 ? 12.844 -3.154 -20.718 1.00 92.44 178 THR A C 1
ATOM 1365 O O . THR A 1 178 ? 12.015 -2.850 -19.858 1.00 92.44 178 THR A O 1
ATOM 1368 N N . GLN A 1 179 ? 13.045 -4.433 -21.043 1.00 94.50 179 GLN A N 1
ATOM 1369 C CA . GLN A 1 179 ? 12.329 -5.492 -20.326 1.00 94.50 179 GLN A CA 1
ATOM 1370 C C . GLN A 1 179 ? 12.733 -5.545 -18.842 1.00 94.50 179 GLN A C 1
ATOM 1372 O O . GLN A 1 179 ? 11.896 -5.829 -17.984 1.00 94.50 179 GLN A O 1
ATOM 1377 N N . GLU A 1 180 ? 13.983 -5.199 -18.547 1.00 92.81 180 GLU A N 1
ATOM 1378 C CA . GLU A 1 180 ? 14.529 -5.043 -17.202 1.00 92.81 180 GLU A CA 1
ATOM 1379 C C . GLU A 1 180 ? 13.850 -3.883 -16.469 1.00 92.81 180 GLU A C 1
ATOM 1381 O O . GLU A 1 180 ? 13.375 -4.091 -15.357 1.00 92.81 180 GLU A O 1
ATOM 1386 N N . ASP A 1 181 ? 13.703 -2.711 -17.104 1.00 92.06 181 ASP A N 1
ATOM 1387 C CA . ASP A 1 181 ? 12.994 -1.566 -16.510 1.00 92.06 181 ASP A CA 1
ATOM 1388 C C . ASP A 1 181 ? 11.539 -1.936 -16.152 1.00 92.06 181 ASP A C 1
ATOM 1390 O O . ASP A 1 181 ? 11.041 -1.587 -15.083 1.00 92.06 181 ASP A O 1
ATOM 1394 N N . ARG A 1 182 ? 10.836 -2.681 -17.019 1.00 94.88 182 ARG A N 1
ATOM 1395 C CA . ARG A 1 182 ? 9.451 -3.117 -16.747 1.00 94.88 182 ARG A CA 1
ATOM 1396 C C . ARG A 1 182 ? 9.367 -4.064 -15.554 1.00 94.88 182 ARG A C 1
ATOM 1398 O O . ARG A 1 182 ? 8.436 -3.956 -14.755 1.00 94.88 182 ARG A O 1
ATOM 1405 N N . LYS A 1 183 ? 10.318 -4.999 -15.451 1.00 95.69 183 LYS A N 1
ATOM 1406 C CA . LYS A 1 183 ? 10.420 -5.920 -14.314 1.00 95.69 183 LYS A CA 1
ATOM 1407 C C . LYS A 1 183 ? 10.712 -5.146 -13.031 1.00 95.69 183 LYS A C 1
ATOM 1409 O O . LYS A 1 183 ? 10.039 -5.364 -12.034 1.00 95.69 183 LYS A O 1
ATOM 1414 N N . GLU A 1 184 ? 11.651 -4.208 -13.088 1.00 92.00 184 GLU A N 1
ATOM 1415 C CA . GLU A 1 184 ? 12.033 -3.343 -11.971 1.00 92.00 184 GLU A CA 1
ATOM 1416 C C . GLU A 1 184 ? 10.840 -2.514 -11.461 1.00 92.00 184 GLU A C 1
ATOM 1418 O O . GLU A 1 184 ? 10.577 -2.492 -10.260 1.00 92.00 184 GLU A O 1
ATOM 1423 N N . ILE A 1 185 ? 10.035 -1.932 -12.361 1.00 92.94 185 ILE A N 1
ATOM 1424 C CA . ILE A 1 185 ? 8.786 -1.239 -12.000 1.00 92.94 185 ILE A CA 1
ATOM 1425 C C . ILE A 1 185 ? 7.812 -2.186 -11.289 1.00 92.94 185 ILE A C 1
ATOM 1427 O O . ILE A 1 185 ? 7.243 -1.821 -10.257 1.00 92.94 185 ILE A O 1
ATOM 1431 N N . ARG A 1 186 ? 7.596 -3.397 -11.821 1.00 96.50 186 ARG A N 1
ATOM 1432 C CA . ARG A 1 186 ? 6.685 -4.384 -11.220 1.00 96.50 186 ARG A CA 1
ATOM 1433 C C . ARG A 1 186 ? 7.163 -4.818 -9.835 1.00 96.50 186 ARG A C 1
ATOM 1435 O O . ARG A 1 186 ? 6.352 -4.861 -8.914 1.00 96.50 186 ARG A O 1
ATOM 1442 N N . ASP A 1 187 ? 8.451 -5.104 -9.683 1.00 93.81 187 ASP A N 1
ATOM 1443 C CA . ASP A 1 187 ? 9.035 -5.568 -8.423 1.00 93.81 187 ASP A CA 1
ATOM 1444 C C . ASP A 1 187 ? 8.997 -4.461 -7.357 1.00 93.81 187 ASP A C 1
ATOM 1446 O O . ASP A 1 187 ? 8.567 -4.702 -6.230 1.00 93.81 187 ASP A O 1
ATOM 1450 N N . LEU A 1 188 ? 9.320 -3.215 -7.717 1.00 90.94 188 LEU A N 1
ATOM 1451 C CA . LEU A 1 188 ? 9.191 -2.079 -6.800 1.00 90.94 188 LEU A CA 1
ATOM 1452 C C . LEU A 1 188 ? 7.727 -1.824 -6.402 1.00 90.94 188 LEU A C 1
ATOM 1454 O O . LEU A 1 188 ? 7.426 -1.533 -5.245 1.00 90.94 188 LEU A O 1
ATOM 1458 N N . SER A 1 189 ? 6.798 -1.986 -7.345 1.00 94.00 189 SER A N 1
ATOM 1459 C CA . SER A 1 189 ? 5.364 -1.878 -7.059 1.00 94.00 189 SER A CA 1
ATOM 1460 C C . SER A 1 189 ? 4.884 -2.954 -6.084 1.00 94.00 189 SER A C 1
ATOM 1462 O O . SER A 1 189 ? 4.011 -2.691 -5.260 1.00 94.00 189 SER A O 1
ATOM 1464 N N . GLU A 1 190 ? 5.445 -4.161 -6.152 1.00 95.06 190 GLU A N 1
ATOM 1465 C CA . GLU A 1 190 ? 5.134 -5.234 -5.206 1.00 95.06 190 GLU A CA 1
ATOM 1466 C C . GLU A 1 190 ? 5.579 -4.869 -3.785 1.00 95.06 190 GLU A C 1
ATOM 1468 O O . GLU A 1 190 ? 4.799 -5.040 -2.846 1.00 95.06 190 GLU A O 1
ATOM 1473 N N . LEU A 1 191 ? 6.773 -4.285 -3.629 1.00 91.06 191 LEU A N 1
ATOM 1474 C CA . LEU A 1 191 ? 7.255 -3.783 -2.336 1.00 91.06 191 LEU A CA 1
ATOM 1475 C C . LEU A 1 191 ? 6.304 -2.731 -1.749 1.00 91.06 191 LEU A C 1
ATOM 1477 O O . LEU A 1 191 ? 5.923 -2.812 -0.583 1.00 91.06 191 LEU A O 1
ATOM 1481 N N . PHE A 1 192 ? 5.842 -1.793 -2.573 1.00 91.12 192 PHE A N 1
ATOM 1482 C CA . PHE A 1 192 ? 4.846 -0.792 -2.185 1.00 91.12 192 PHE A CA 1
ATOM 1483 C C . PHE A 1 192 ? 3.520 -1.402 -1.716 1.00 91.12 192 PHE A C 1
ATOM 1485 O O . PHE A 1 192 ? 2.945 -0.950 -0.720 1.00 91.12 192 PHE A O 1
ATOM 1492 N N . VAL A 1 193 ? 3.036 -2.455 -2.380 1.00 94.00 193 VAL A N 1
ATOM 1493 C CA . VAL A 1 193 ? 1.830 -3.159 -1.925 1.00 94.00 193 VAL A CA 1
ATOM 1494 C C . VAL A 1 193 ? 2.072 -3.897 -0.615 1.00 94.00 193 VAL A C 1
ATOM 1496 O O . VAL A 1 193 ? 1.213 -3.828 0.263 1.00 94.00 193 VAL A O 1
ATOM 1499 N N . ILE A 1 194 ? 3.219 -4.561 -0.447 1.00 92.88 194 ILE A N 1
ATOM 1500 C CA . ILE A 1 194 ? 3.583 -5.239 0.809 1.00 92.88 194 ILE A CA 1
ATOM 1501 C C . ILE A 1 194 ? 3.533 -4.257 1.985 1.00 92.88 194 ILE A C 1
ATOM 1503 O O . ILE A 1 194 ? 2.924 -4.563 3.011 1.00 92.88 194 ILE A O 1
ATOM 1507 N N . GLU A 1 195 ? 4.084 -3.055 1.820 1.00 89.81 195 GLU A N 1
ATOM 1508 C CA . GLU A 1 195 ? 4.024 -2.012 2.848 1.00 89.81 195 GLU A CA 1
ATOM 1509 C C . GLU A 1 195 ? 2.590 -1.544 3.123 1.00 89.81 195 GLU A C 1
ATOM 1511 O O . GLU A 1 195 ? 2.173 -1.441 4.278 1.00 89.81 195 GLU A O 1
ATOM 1516 N N . SER A 1 196 ? 1.775 -1.353 2.081 1.00 93.12 196 SER A N 1
ATOM 1517 C CA . SER A 1 196 ? 0.361 -0.999 2.273 1.00 93.12 196 SER A CA 1
ATOM 1518 C C . SER A 1 196 ? -0.435 -2.090 3.009 1.00 93.12 196 SER A C 1
ATOM 1520 O O . SER A 1 196 ? -1.292 -1.777 3.841 1.00 93.12 196 SER A O 1
ATOM 1522 N N . ARG A 1 197 ? -0.100 -3.369 2.788 1.00 95.44 197 ARG A N 1
ATOM 1523 C CA . ARG A 1 197 ? -0.700 -4.508 3.495 1.00 95.44 197 ARG A CA 1
ATOM 1524 C C . ARG A 1 197 ? -0.280 -4.566 4.960 1.00 95.44 197 ARG A C 1
ATOM 1526 O O . ARG A 1 197 ? -1.083 -4.979 5.793 1.00 95.44 197 ARG A O 1
ATOM 1533 N N . ARG A 1 198 ? 0.933 -4.116 5.299 1.00 93.75 198 ARG A N 1
ATOM 1534 C CA . ARG A 1 198 ? 1.355 -3.960 6.700 1.00 93.75 198 ARG A CA 1
ATOM 1535 C C . ARG A 1 198 ? 0.484 -2.936 7.419 1.00 93.75 198 ARG A C 1
ATOM 1537 O O . ARG A 1 198 ? -0.104 -3.270 8.443 1.00 93.75 198 ARG A O 1
ATOM 1544 N N . GLY A 1 199 ? 0.288 -1.762 6.817 1.00 92.19 199 GLY A N 1
ATOM 1545 C CA . GLY A 1 199 ? -0.630 -0.754 7.356 1.00 92.19 199 GLY A CA 1
ATOM 1546 C C . GLY A 1 199 ? -2.071 -1.267 7.486 1.00 92.19 199 GLY A C 1
ATOM 1547 O O . GLY A 1 199 ? -2.753 -0.968 8.465 1.00 92.19 199 GLY A O 1
ATOM 1548 N N . PHE A 1 200 ? -2.538 -2.087 6.537 1.00 96.31 200 PHE A N 1
ATOM 1549 C CA . PHE A 1 200 ? -3.831 -2.764 6.660 1.00 96.31 200 PHE A CA 1
ATOM 1550 C C . PHE A 1 200 ? -3.881 -3.705 7.873 1.00 96.31 200 PHE A C 1
ATOM 1552 O O . PHE A 1 200 ? -4.867 -3.683 8.606 1.00 96.31 200 PHE A O 1
ATOM 1559 N N . ASN A 1 201 ? -2.851 -4.529 8.085 1.00 96.75 201 ASN A N 1
ATOM 1560 C CA . ASN A 1 201 ? -2.797 -5.478 9.200 1.00 96.75 201 ASN A CA 1
ATOM 1561 C C . ASN A 1 201 ? -2.778 -4.768 10.559 1.00 96.75 201 ASN A C 1
ATOM 1563 O O . ASN A 1 201 ? -3.455 -5.221 11.478 1.00 96.75 201 ASN A O 1
ATOM 1567 N N . GLU A 1 202 ? -2.051 -3.655 10.673 1.00 95.25 202 GLU A N 1
ATOM 1568 C CA . GLU A 1 202 ? -2.035 -2.808 11.873 1.00 95.25 202 GLU A CA 1
ATOM 1569 C C . GLU A 1 202 ? -3.437 -2.277 12.189 1.00 95.25 202 GLU A C 1
ATOM 1571 O O . GLU A 1 202 ? -3.966 -2.532 13.270 1.00 95.25 202 GLU A O 1
ATOM 1576 N N . ALA A 1 203 ? -4.090 -1.640 11.210 1.00 96.06 203 ALA A N 1
ATOM 1577 C CA . ALA A 1 203 ? -5.460 -1.152 11.360 1.00 96.06 203 ALA A CA 1
ATOM 1578 C C . ALA A 1 203 ? -6.432 -2.290 11.713 1.00 96.06 203 ALA A C 1
ATOM 1580 O O . ALA A 1 203 ? -7.271 -2.167 12.601 1.00 96.06 203 ALA A O 1
ATOM 1581 N N . HIS A 1 204 ? -6.321 -3.432 11.032 1.00 97.88 204 HIS A N 1
ATOM 1582 C CA . HIS A 1 204 ? -7.150 -4.603 11.308 1.00 97.88 204 HIS A CA 1
ATOM 1583 C C . HIS A 1 204 ? -6.987 -5.092 12.752 1.00 97.88 204 HIS A C 1
ATOM 1585 O O . HIS A 1 204 ? -7.991 -5.341 13.421 1.00 97.88 204 HIS A O 1
ATOM 1591 N N . GLY A 1 205 ? -5.747 -5.160 13.245 1.00 97.25 205 GLY A N 1
ATOM 1592 C CA . GLY A 1 205 ? -5.429 -5.520 14.625 1.00 97.25 205 GLY A CA 1
ATOM 1593 C C . GLY A 1 205 ? -6.029 -4.549 15.642 1.00 97.25 205 GLY A C 1
ATOM 1594 O O . GLY A 1 205 ? -6.707 -4.994 16.567 1.00 97.25 205 GLY A O 1
ATOM 1595 N N . GLU A 1 206 ? -5.856 -3.241 15.435 1.00 97.12 206 GLU A N 1
ATOM 1596 C CA . GLU A 1 206 ? -6.419 -2.186 16.293 1.00 97.12 206 GLU A CA 1
ATOM 1597 C C . GLU A 1 206 ? -7.944 -2.313 16.417 1.00 97.12 206 GLU A C 1
ATOM 1599 O O . GLU A 1 206 ? -8.476 -2.465 17.517 1.00 97.12 206 GLU A O 1
ATOM 1604 N N . PHE A 1 207 ? -8.657 -2.350 15.286 1.00 98.00 207 PHE A N 1
ATOM 1605 C CA . PHE A 1 207 ? -10.117 -2.475 15.291 1.00 98.00 207 PHE A CA 1
ATOM 1606 C C . PHE A 1 207 ? -10.593 -3.834 15.823 1.00 98.00 207 PHE A C 1
ATOM 1608 O O . PHE A 1 207 ? -11.686 -3.920 16.389 1.00 98.00 207 PHE A O 1
ATOM 1615 N N . SER A 1 208 ? -9.803 -4.902 15.662 1.00 97.69 208 SER A N 1
ATOM 1616 C CA . SER A 1 208 ? -10.098 -6.205 16.265 1.00 97.69 208 SER A CA 1
ATOM 1617 C C . SER A 1 208 ? -10.029 -6.142 17.790 1.00 97.69 208 SER A C 1
ATOM 1619 O O . SER A 1 208 ? -10.946 -6.639 18.441 1.00 97.69 208 SER A O 1
ATOM 1621 N N . VAL A 1 209 ? -8.986 -5.524 18.352 1.00 97.38 209 VAL A N 1
ATOM 1622 C CA . VAL A 1 209 ? -8.831 -5.355 19.806 1.00 97.38 209 VAL A CA 1
ATOM 1623 C C . VAL A 1 209 ? -9.966 -4.499 20.362 1.00 97.38 209 VAL A C 1
ATOM 1625 O O . VAL A 1 209 ? -10.645 -4.928 21.289 1.00 97.38 209 VAL A O 1
ATOM 1628 N N . THR A 1 210 ? -10.267 -3.355 19.739 1.00 96.31 210 THR A N 1
ATOM 1629 C CA . THR A 1 210 ? -11.384 -2.492 20.161 1.00 96.31 210 THR A CA 1
ATOM 1630 C C . THR A 1 210 ? -12.728 -3.221 20.119 1.00 96.31 210 THR A C 1
ATOM 1632 O O . THR A 1 210 ? -13.563 -3.065 21.010 1.00 96.31 210 THR A O 1
ATOM 1635 N N . ALA A 1 211 ? -12.966 -4.043 19.094 1.00 96.12 211 ALA A N 1
ATOM 1636 C CA . ALA A 1 211 ? -14.181 -4.846 19.018 1.00 96.12 211 ALA A CA 1
ATOM 1637 C C . ALA A 1 211 ? -14.262 -5.883 20.151 1.00 96.12 211 ALA A C 1
ATOM 1639 O O . ALA A 1 211 ? -15.345 -6.071 20.706 1.00 96.12 211 ALA A O 1
ATOM 1640 N N . ASP A 1 212 ? -13.142 -6.523 20.504 1.00 96.19 212 ASP A N 1
ATOM 1641 C CA . ASP A 1 212 ? -13.067 -7.485 21.608 1.00 96.19 212 ASP A CA 1
ATOM 1642 C C . ASP A 1 212 ? -13.298 -6.799 22.968 1.00 96.19 212 ASP A C 1
ATOM 1644 O O . ASP A 1 212 ? -14.120 -7.270 23.755 1.00 96.19 212 ASP A O 1
ATOM 1648 N N . GLU A 1 213 ? -12.674 -5.643 23.210 1.00 93.88 213 GLU A N 1
ATOM 1649 C CA . GLU A 1 213 ? -12.852 -4.839 24.432 1.00 93.88 213 GLU A CA 1
ATOM 1650 C C . GLU A 1 213 ? -14.303 -4.377 24.636 1.00 93.88 213 GLU A C 1
ATOM 1652 O O . GLU A 1 213 ? -14.804 -4.328 25.760 1.00 93.88 213 GLU A O 1
ATOM 1657 N N . LEU A 1 214 ? -15.009 -4.071 23.544 1.00 94.19 214 LEU A N 1
ATOM 1658 C CA . LEU A 1 214 ? -16.409 -3.642 23.572 1.00 94.19 214 LEU A CA 1
ATOM 1659 C C . LEU A 1 214 ? -17.412 -4.808 23.509 1.00 94.19 214 LEU A C 1
ATOM 1661 O O . LEU A 1 214 ? -18.627 -4.576 23.530 1.00 94.19 214 LEU A O 1
ATOM 1665 N N . GLY A 1 215 ? -16.939 -6.055 23.403 1.00 94.56 215 GLY A N 1
ATOM 1666 C CA . GLY A 1 215 ? -17.790 -7.238 23.258 1.00 94.56 215 GLY A CA 1
ATOM 1667 C C . GLY A 1 215 ? -18.662 -7.203 21.996 1.00 94.56 215 GLY A C 1
ATOM 1668 O O . GLY A 1 215 ? -19.838 -7.582 22.035 1.00 94.56 215 GLY A O 1
ATOM 1669 N N . LEU A 1 216 ? -18.120 -6.691 20.889 1.00 95.38 216 LEU A N 1
ATOM 1670 C CA . LEU A 1 216 ? -18.807 -6.534 19.607 1.00 95.38 216 LEU A CA 1
ATOM 1671 C C . LEU A 1 216 ? -18.414 -7.636 18.615 1.00 95.38 216 LEU A C 1
ATOM 1673 O O . LEU A 1 216 ? -17.335 -8.220 18.666 1.00 95.38 216 LEU A O 1
ATOM 1677 N N . ASN A 1 217 ? -19.292 -7.913 17.647 1.00 95.81 217 ASN A N 1
ATOM 1678 C CA . ASN A 1 217 ? -19.012 -8.917 16.623 1.00 95.81 217 ASN A CA 1
ATOM 1679 C C . ASN A 1 217 ? -17.976 -8.398 15.605 1.00 95.81 217 ASN A C 1
ATOM 1681 O O . ASN A 1 217 ? -18.310 -7.631 14.696 1.00 95.81 217 ASN A O 1
ATOM 1685 N N . LYS A 1 218 ? -16.736 -8.895 15.700 1.00 97.50 218 LYS A N 1
ATOM 1686 C CA . LYS A 1 218 ? -15.627 -8.581 14.779 1.00 97.50 218 LYS A CA 1
ATOM 1687 C C . LYS A 1 218 ? -15.976 -8.754 13.304 1.00 97.50 218 LYS A C 1
ATOM 1689 O O . LYS A 1 218 ? -15.604 -7.924 12.480 1.00 97.50 218 LYS A O 1
ATOM 1694 N N . ARG A 1 219 ? -16.728 -9.799 12.941 1.00 97.25 219 ARG A N 1
ATOM 1695 C CA . ARG A 1 219 ? -17.117 -10.049 11.542 1.00 97.25 219 ARG A CA 1
ATOM 1696 C C . ARG A 1 219 ? -18.014 -8.934 11.001 1.00 97.25 219 ARG A C 1
ATOM 1698 O O . ARG A 1 219 ? -17.907 -8.606 9.821 1.00 97.25 219 ARG A O 1
ATOM 1705 N N . ALA A 1 220 ? -18.867 -8.350 11.844 1.00 96.62 220 ALA A N 1
ATOM 1706 C CA . ALA A 1 220 ? -19.741 -7.248 11.455 1.00 96.62 220 ALA A CA 1
ATOM 1707 C C . ALA A 1 220 ? -18.965 -5.939 11.222 1.00 96.62 220 ALA A C 1
ATOM 1709 O O . ALA A 1 220 ? -19.313 -5.200 10.302 1.00 96.62 220 ALA A O 1
ATOM 1710 N N . ILE A 1 221 ? -17.906 -5.688 12.001 1.00 96.69 221 ILE A N 1
ATOM 1711 C CA . ILE A 1 221 ? -17.053 -4.489 11.907 1.00 96.69 221 ILE A CA 1
ATOM 1712 C C . ILE A 1 221 ? -16.039 -4.619 10.762 1.00 96.69 221 ILE A C 1
ATOM 1714 O O . ILE A 1 221 ? -16.005 -3.790 9.857 1.00 96.69 221 ILE A O 1
ATOM 1718 N N . LEU A 1 222 ? -15.262 -5.705 10.753 1.00 97.50 222 LEU A N 1
ATOM 1719 C CA . LEU A 1 222 ? -14.147 -5.931 9.822 1.00 97.50 222 LEU A CA 1
ATOM 1720 C C . LEU A 1 222 ? -14.605 -6.478 8.457 1.00 97.50 222 LEU A C 1
ATOM 1722 O O . LEU A 1 222 ? -13.803 -6.683 7.543 1.00 97.50 222 LEU A O 1
ATOM 1726 N N . GLY A 1 223 ? -15.901 -6.778 8.309 1.00 96.12 223 GLY A N 1
ATOM 1727 C CA . GLY A 1 223 ? -16.492 -7.292 7.070 1.00 96.12 223 GLY A CA 1
ATOM 1728 C C . GLY A 1 223 ? -15.970 -8.669 6.649 1.00 96.12 223 GLY A C 1
ATOM 1729 O O . GLY A 1 223 ? -16.011 -9.002 5.468 1.00 96.12 223 GLY A O 1
ATOM 1730 N N . GLY A 1 224 ? -15.434 -9.454 7.590 1.00 95.50 224 GLY A N 1
ATOM 1731 C CA . GLY A 1 224 ? -14.843 -10.769 7.320 1.00 95.50 224 GLY A CA 1
ATOM 1732 C C . GLY A 1 224 ? -13.487 -10.735 6.607 1.00 95.50 224 GLY A C 1
ATOM 1733 O O . GLY A 1 224 ? -13.002 -11.790 6.198 1.00 95.50 224 GLY A O 1
ATOM 1734 N N . LYS A 1 225 ? -12.868 -9.558 6.457 1.00 96.25 225 LYS A N 1
ATOM 1735 C CA . LYS A 1 225 ? -11.503 -9.450 5.934 1.00 96.25 225 LYS A CA 1
ATOM 1736 C C . LYS A 1 225 ? -10.520 -10.074 6.926 1.00 96.25 225 LYS A C 1
ATOM 1738 O O . LYS A 1 225 ? -10.693 -9.932 8.137 1.00 96.25 225 LYS A O 1
ATOM 1743 N N . LYS A 1 226 ? -9.508 -10.762 6.405 1.00 97.31 226 LYS A N 1
ATOM 1744 C CA . LYS A 1 226 ? -8.419 -11.355 7.187 1.00 97.31 226 LYS A CA 1
ATOM 1745 C C . LYS A 1 226 ? -7.147 -10.516 7.024 1.00 97.31 226 LYS A C 1
ATOM 1747 O O . LYS A 1 226 ? -7.021 -9.869 5.982 1.00 97.31 226 LYS A O 1
ATOM 1752 N N . PRO A 1 227 ? -6.235 -10.535 8.009 1.00 97.12 227 PRO A N 1
ATOM 1753 C CA . PRO A 1 227 ? -4.884 -10.021 7.826 1.00 97.12 227 PRO A CA 1
ATOM 1754 C C . PRO A 1 227 ? -4.189 -10.716 6.650 1.00 97.12 227 PRO A C 1
ATOM 1756 O O . PRO A 1 227 ? -4.502 -11.864 6.328 1.00 97.12 227 PRO A O 1
ATOM 1759 N N . PHE A 1 228 ? -3.258 -10.014 6.016 1.00 97.12 228 PHE A N 1
ATOM 1760 C CA . PHE A 1 228 ? -2.386 -10.559 4.984 1.00 97.12 228 PHE A CA 1
ATOM 1761 C C . PHE A 1 228 ? -1.209 -11.310 5.608 1.00 97.12 228 PHE A C 1
ATOM 1763 O O . PHE A 1 228 ? -0.600 -10.815 6.557 1.00 97.12 228 PHE A O 1
ATOM 1770 N N . ASP A 1 229 ? -0.839 -12.441 5.013 1.00 96.75 229 ASP A N 1
ATOM 1771 C CA . ASP A 1 229 ? 0.423 -13.117 5.306 1.00 96.75 229 ASP A CA 1
ATOM 1772 C C . ASP A 1 229 ? 1.554 -12.347 4.616 1.00 96.75 229 ASP A C 1
ATOM 1774 O O . ASP A 1 229 ? 1.630 -12.289 3.385 1.00 96.75 229 ASP A O 1
ATOM 1778 N N . LEU A 1 230 ? 2.396 -11.686 5.408 1.00 93.38 230 LEU A N 1
ATOM 1779 C CA . LEU A 1 230 ? 3.496 -10.869 4.900 1.00 93.38 230 LEU A CA 1
ATOM 1780 C C . LEU A 1 230 ? 4.807 -11.653 4.957 1.00 93.38 230 LEU A C 1
ATOM 1782 O O . LEU A 1 230 ? 5.025 -12.392 5.922 1.00 93.38 230 LEU A O 1
ATOM 1786 N N . PRO A 1 231 ? 5.708 -11.477 3.971 1.00 90.94 231 PRO A N 1
ATOM 1787 C CA . PRO A 1 231 ? 7.070 -11.964 4.122 1.00 90.94 231 PRO A CA 1
ATOM 1788 C C . PRO A 1 231 ? 7.690 -11.318 5.370 1.00 90.94 231 PRO A C 1
ATOM 1790 O O . PRO A 1 231 ? 7.346 -10.172 5.690 1.00 90.94 231 PRO A O 1
ATOM 1793 N N . PRO A 1 232 ? 8.588 -12.023 6.084 1.00 85.19 232 PRO A N 1
ATOM 1794 C CA . PRO A 1 232 ? 9.283 -11.430 7.213 1.00 85.19 232 PRO A CA 1
ATOM 1795 C C . PRO A 1 232 ? 9.929 -10.138 6.732 1.00 85.19 232 PRO A C 1
ATOM 1797 O O . PRO A 1 232 ? 10.619 -10.138 5.708 1.00 85.19 232 PRO A O 1
ATOM 1800 N N . THR A 1 233 ? 9.661 -9.038 7.439 1.00 78.31 233 THR A N 1
ATOM 1801 C CA . THR A 1 233 ? 10.339 -7.775 7.178 1.00 78.31 233 THR A CA 1
ATOM 1802 C C . THR A 1 233 ? 11.818 -8.093 7.272 1.00 78.31 233 THR A C 1
ATOM 1804 O O . THR A 1 233 ? 12.311 -8.403 8.358 1.00 78.31 233 THR A O 1
ATOM 1807 N N . GLN A 1 234 ? 12.516 -8.083 6.135 1.00 68.06 234 GLN A N 1
ATOM 1808 C CA . GLN A 1 234 ? 13.961 -7.984 6.164 1.00 68.06 234 GLN A CA 1
ATOM 1809 C C . GLN A 1 234 ? 14.177 -6.701 6.936 1.00 68.06 234 GLN A C 1
ATOM 1811 O O . GLN A 1 234 ? 13.804 -5.637 6.443 1.00 68.06 234 GLN A O 1
ATOM 1816 N N . GLN A 1 235 ? 14.593 -6.820 8.200 1.00 59.91 235 GLN A N 1
ATOM 1817 C CA . GLN A 1 235 ? 14.969 -5.671 8.996 1.00 59.91 235 GLN A CA 1
ATOM 1818 C C . GLN A 1 235 ? 16.010 -5.003 8.125 1.00 59.91 235 GLN A C 1
ATOM 1820 O O . GLN A 1 235 ? 17.104 -5.548 7.973 1.00 59.91 235 GLN A O 1
ATOM 1825 N N . GLN A 1 236 ? 15.608 -3.932 7.432 1.00 57.84 236 GLN A N 1
ATOM 1826 C CA . GLN A 1 236 ? 16.529 -3.118 6.680 1.00 57.84 236 GLN A CA 1
ATOM 1827 C C . GLN A 1 236 ? 17.505 -2.734 7.765 1.00 57.84 236 GLN A C 1
ATOM 1829 O O . GLN A 1 236 ? 17.136 -2.016 8.698 1.00 57.84 236 GLN A O 1
ATOM 1834 N N . GLN A 1 237 ? 18.683 -3.358 7.727 1.00 54.19 237 GLN A N 1
ATOM 1835 C CA . GLN A 1 237 ? 19.819 -2.906 8.487 1.00 54.19 237 GLN A CA 1
ATOM 1836 C C . GLN A 1 237 ? 19.922 -1.488 7.984 1.00 54.19 237 GLN A C 1
ATOM 1838 O O . GLN A 1 237 ? 20.339 -1.293 6.843 1.00 54.19 237 GLN A O 1
ATOM 1843 N N . GLN A 1 238 ? 19.348 -0.538 8.737 1.00 54.84 238 GLN A N 1
ATOM 1844 C CA . GLN A 1 238 ? 19.457 0.868 8.415 1.00 54.84 238 GLN A CA 1
ATOM 1845 C C . GLN A 1 238 ? 20.945 0.992 8.187 1.00 54.84 238 GLN A C 1
ATOM 1847 O O . GLN A 1 238 ? 21.666 0.644 9.133 1.00 54.84 238 GLN A O 1
ATOM 1852 N N . PRO A 1 239 ? 21.388 1.270 6.937 1.00 54.44 239 PRO A N 1
ATOM 1853 C CA . PRO A 1 239 ? 22.805 1.298 6.628 1.00 54.44 239 PRO A CA 1
ATOM 1854 C C . PRO A 1 239 ? 23.325 2.182 7.716 1.00 54.44 239 PRO A C 1
ATOM 1856 O O . PRO A 1 239 ? 22.782 3.286 7.819 1.00 54.44 239 PRO A O 1
ATOM 1859 N N . GLN A 1 240 ? 24.133 1.614 8.627 1.00 56.31 240 GLN A N 1
ATOM 1860 C CA . GLN A 1 240 ? 24.486 2.296 9.857 1.00 56.31 240 GLN A CA 1
ATOM 1861 C C . GLN A 1 240 ? 25.015 3.598 9.324 1.00 56.31 240 GLN A C 1
ATOM 1863 O O . GLN A 1 240 ? 26.074 3.610 8.689 1.00 56.31 240 GLN A O 1
ATOM 1868 N N . GLN A 1 241 ? 24.201 4.661 9.422 1.00 56.59 241 GLN A N 1
ATOM 1869 C CA . GLN A 1 241 ? 24.670 5.968 9.049 1.00 56.59 241 GLN A CA 1
ATOM 1870 C C . GLN A 1 241 ? 25.899 6.010 9.909 1.00 56.59 241 GLN A C 1
ATOM 1872 O O . GLN A 1 241 ? 25.799 5.658 11.093 1.00 56.59 241 GLN A O 1
ATOM 1877 N N . GLN A 1 242 ? 27.052 6.222 9.282 1.00 59.75 242 GLN A N 1
ATOM 1878 C CA . GLN A 1 242 ? 28.280 6.440 10.006 1.00 59.75 242 GLN A CA 1
ATOM 1879 C C . GLN A 1 242 ? 27.983 7.693 10.825 1.00 59.75 242 GLN A C 1
ATOM 1881 O O . GLN A 1 242 ? 28.276 8.813 10.419 1.00 59.75 242 GLN A O 1
ATOM 1886 N N . GLN A 1 243 ? 27.258 7.513 11.929 1.00 62.69 243 GLN A N 1
ATOM 1887 C CA . GLN A 1 243 ? 27.148 8.409 13.031 1.00 62.69 243 GLN A CA 1
ATOM 1888 C C . GLN A 1 243 ? 28.605 8.442 13.389 1.00 62.69 243 GLN A C 1
ATOM 1890 O O . GLN A 1 243 ? 29.149 7.452 13.878 1.00 62.69 243 GLN A O 1
ATOM 1895 N N . GLN A 1 244 ? 29.269 9.499 12.926 1.00 69.38 244 GLN A N 1
ATOM 1896 C CA . GLN A 1 244 ? 30.613 9.802 13.336 1.00 69.38 244 GLN A CA 1
ATOM 1897 C C . GLN A 1 244 ? 30.490 9.918 14.837 1.00 69.38 244 GLN A C 1
ATOM 1899 O O . GLN A 1 244 ? 30.050 10.942 15.365 1.00 69.38 244 GLN A O 1
ATOM 1904 N N . PHE A 1 245 ? 30.748 8.801 15.505 1.00 76.56 245 PHE A N 1
ATOM 1905 C CA . PHE A 1 245 ? 30.787 8.770 16.934 1.00 76.56 245 PHE A CA 1
ATOM 1906 C C . PHE A 1 245 ? 31.859 9.793 17.291 1.00 76.56 245 PHE A C 1
ATOM 1908 O O . PHE A 1 245 ? 32.902 9.896 16.642 1.00 76.56 245 PHE A O 1
ATOM 1915 N N . GLN A 1 246 ? 31.567 10.648 18.253 1.00 83.56 246 GLN A N 1
ATOM 1916 C CA . GLN A 1 246 ? 32.580 11.556 18.766 1.00 83.56 246 GLN A CA 1
ATOM 1917 C C . GLN A 1 246 ? 33.129 10.942 20.042 1.00 83.56 246 GLN A C 1
ATOM 1919 O O . GLN A 1 246 ? 32.369 10.402 20.850 1.00 83.56 246 GLN A O 1
ATOM 1924 N N . VAL A 1 247 ? 34.445 11.020 20.243 1.00 84.44 247 VAL A N 1
ATOM 1925 C CA . VAL A 1 247 ? 35.042 10.635 21.526 1.00 84.44 247 VAL A CA 1
ATOM 1926 C C . VAL A 1 247 ? 34.345 11.429 22.634 1.00 84.44 247 VAL A C 1
ATOM 1928 O O . VAL A 1 247 ? 34.237 12.652 22.577 1.00 84.44 247 VAL A O 1
ATOM 1931 N N . GLY A 1 248 ? 33.823 10.718 23.629 1.00 84.12 248 GLY A N 1
ATOM 1932 C CA . GLY A 1 248 ? 33.027 11.254 24.726 1.00 84.12 248 GLY A CA 1
ATOM 1933 C C . GLY A 1 248 ? 31.510 11.147 24.546 1.00 84.12 248 GLY A C 1
ATOM 1934 O O . GLY A 1 248 ? 30.796 11.367 25.527 1.00 84.12 248 GLY A O 1
ATOM 1935 N N . GLN A 1 249 ? 31.011 10.784 23.361 1.00 89.19 249 GLN A N 1
ATOM 1936 C CA . GLN A 1 249 ? 29.589 10.534 23.130 1.00 89.19 249 GLN A CA 1
ATOM 1937 C C . GLN A 1 249 ? 29.133 9.293 23.901 1.00 89.19 249 GLN A C 1
ATOM 1939 O O . GLN A 1 249 ? 29.859 8.304 24.004 1.00 89.19 249 GLN A O 1
ATOM 1944 N N . ARG A 1 250 ? 27.919 9.354 24.449 1.00 89.31 250 ARG A N 1
ATOM 1945 C CA . ARG A 1 250 ? 27.274 8.209 25.087 1.00 89.31 250 ARG A CA 1
ATOM 1946 C C . ARG A 1 250 ? 26.349 7.524 24.092 1.00 89.31 250 ARG A C 1
ATOM 1948 O O . ARG A 1 250 ? 25.568 8.198 23.421 1.00 89.31 250 ARG A O 1
ATOM 1955 N N . VAL A 1 251 ? 26.462 6.209 23.983 1.00 86.88 251 VAL A N 1
ATOM 1956 C CA . VAL A 1 251 ? 25.693 5.374 23.058 1.00 86.88 251 VAL A CA 1
ATOM 1957 C C . VAL A 1 251 ? 25.111 4.192 23.815 1.00 86.88 251 VAL A C 1
ATOM 1959 O O . VAL A 1 251 ? 25.714 3.707 24.766 1.00 86.88 251 VAL A O 1
ATOM 1962 N N . PHE A 1 252 ? 23.943 3.715 23.401 1.00 87.44 252 PHE A N 1
ATOM 1963 C CA . PHE A 1 252 ? 23.343 2.516 23.977 1.00 87.44 252 PHE A CA 1
ATOM 1964 C C . PHE A 1 252 ? 23.600 1.334 23.051 1.00 87.44 252 PHE A C 1
ATOM 1966 O O . PHE A 1 252 ? 23.182 1.354 21.895 1.00 87.44 252 PHE A O 1
ATOM 1973 N N . ASN A 1 253 ? 24.271 0.303 23.561 1.00 81.94 253 ASN A N 1
ATOM 1974 C CA . ASN A 1 253 ? 24.476 -0.953 22.849 1.00 81.94 253 ASN A CA 1
ATOM 1975 C C . ASN A 1 253 ? 23.931 -2.100 23.706 1.00 81.94 253 ASN A C 1
ATOM 1977 O O . ASN A 1 253 ? 24.361 -2.279 24.843 1.00 81.94 253 ASN A O 1
ATOM 1981 N N . ASN A 1 254 ? 22.941 -2.836 23.189 1.00 85.69 254 ASN A N 1
ATOM 1982 C CA . ASN A 1 254 ? 22.280 -3.946 23.890 1.00 85.69 254 ASN A CA 1
ATOM 1983 C C . ASN A 1 254 ? 21.798 -3.602 25.316 1.00 85.69 254 ASN A C 1
ATOM 1985 O O . ASN A 1 254 ? 21.899 -4.414 26.232 1.00 85.69 254 ASN A O 1
ATOM 1989 N N . GLY A 1 255 ? 21.282 -2.385 25.513 1.00 85.31 255 GLY A N 1
ATOM 1990 C CA . GLY A 1 255 ? 20.771 -1.925 26.809 1.00 85.31 255 GLY A CA 1
ATOM 1991 C C . GLY A 1 255 ? 21.834 -1.418 27.790 1.00 85.31 255 GLY A C 1
ATOM 1992 O O . GLY A 1 255 ? 21.476 -1.021 28.895 1.00 85.31 255 GLY A O 1
ATOM 1993 N N . VAL A 1 256 ? 23.112 -1.379 27.398 1.00 86.44 256 VAL A N 1
ATOM 1994 C CA . VAL A 1 256 ? 24.208 -0.822 28.206 1.00 86.44 256 VAL A CA 1
ATOM 1995 C C . VAL A 1 256 ? 24.629 0.539 27.647 1.00 86.44 256 VAL A C 1
ATOM 1997 O O . VAL A 1 256 ? 24.885 0.670 26.448 1.00 86.44 256 VAL A O 1
ATOM 2000 N N . GLU A 1 257 ? 24.700 1.555 28.513 1.00 89.56 257 GLU A N 1
ATOM 2001 C CA . GLU A 1 257 ? 25.236 2.878 28.171 1.00 89.56 257 GLU A CA 1
ATOM 2002 C C . GLU A 1 257 ? 26.769 2.806 28.110 1.00 89.56 257 GLU A C 1
ATOM 2004 O O . GLU A 1 257 ? 27.444 2.517 29.098 1.00 89.56 257 GLU A O 1
ATOM 2009 N N . MET A 1 258 ? 27.324 3.062 26.931 1.00 91.69 258 MET A N 1
ATOM 2010 C CA . MET A 1 258 ? 28.756 3.060 26.648 1.00 91.69 258 MET A CA 1
ATOM 2011 C C . MET A 1 258 ? 29.203 4.490 26.357 1.00 91.69 258 MET A C 1
ATOM 2013 O O . MET A 1 258 ? 28.541 5.211 25.610 1.00 91.69 258 MET A O 1
ATOM 2017 N N . ARG A 1 259 ? 30.343 4.912 26.900 1.00 92.88 259 ARG A N 1
ATOM 2018 C CA . ARG A 1 259 ? 31.007 6.161 26.512 1.00 92.88 259 ARG A CA 1
ATOM 2019 C C . ARG A 1 259 ? 32.102 5.844 25.508 1.00 92.88 259 ARG A C 1
ATOM 2021 O O . ARG A 1 259 ? 33.002 5.076 25.827 1.00 92.88 259 ARG A O 1
ATOM 2028 N N . ILE A 1 260 ? 32.053 6.460 24.330 1.00 92.94 260 ILE A N 1
ATOM 2029 C CA . ILE A 1 260 ? 33.080 6.282 23.300 1.00 92.94 260 ILE A CA 1
ATOM 2030 C C . ILE A 1 260 ? 34.398 6.895 23.786 1.00 92.94 260 ILE A C 1
ATOM 2032 O O . ILE A 1 260 ? 34.445 8.081 24.113 1.00 92.94 260 ILE A O 1
ATOM 2036 N N . THR A 1 261 ? 35.461 6.101 23.858 1.00 93.12 261 THR A N 1
ATOM 2037 C CA . THR A 1 261 ? 36.800 6.508 24.315 1.00 93.12 261 THR A CA 1
ATOM 2038 C C . THR A 1 261 ? 37.787 6.676 23.163 1.00 93.12 261 THR A C 1
ATOM 2040 O O . THR A 1 261 ? 38.771 7.397 23.312 1.00 93.12 261 THR A O 1
ATOM 2043 N N . GLY A 1 262 ? 37.509 6.086 22.000 1.00 90.38 262 GLY A N 1
ATOM 2044 C CA . GLY A 1 262 ? 38.378 6.163 20.831 1.00 90.38 262 GLY A CA 1
ATOM 2045 C C . GLY A 1 262 ? 37.828 5.389 19.638 1.00 90.38 262 GLY A C 1
ATOM 2046 O O . GLY A 1 262 ? 36.662 5.002 19.627 1.00 90.38 262 GLY A O 1
ATOM 2047 N N . PHE A 1 263 ? 38.688 5.163 18.650 1.00 89.88 263 PHE A N 1
ATOM 2048 C CA . PHE A 1 263 ? 38.410 4.363 17.459 1.00 89.88 263 PHE A CA 1
ATOM 2049 C C . PHE A 1 263 ? 39.559 3.386 17.245 1.00 89.88 263 PHE A C 1
ATOM 2051 O O . PHE A 1 263 ? 40.715 3.750 17.471 1.00 89.88 263 PHE A O 1
ATOM 2058 N N . ASP A 1 264 ? 39.243 2.168 16.824 1.00 89.38 264 ASP A N 1
ATOM 2059 C CA . ASP A 1 264 ? 40.240 1.221 16.332 1.00 89.38 264 ASP A CA 1
ATOM 2060 C C . ASP A 1 264 ? 40.724 1.640 14.924 1.00 89.38 264 ASP A C 1
ATOM 2062 O O . ASP A 1 264 ? 40.182 2.549 14.289 1.00 89.38 264 ASP A O 1
ATOM 2066 N N . THR A 1 265 ? 41.773 0.988 14.432 1.00 86.94 265 THR A N 1
ATOM 2067 C CA . THR A 1 265 ? 42.408 1.209 13.125 1.00 86.94 265 THR A CA 1
ATOM 2068 C C . THR A 1 265 ? 41.467 1.018 11.934 1.00 86.94 265 THR A C 1
ATOM 2070 O O . THR A 1 265 ? 41.700 1.610 10.880 1.00 86.94 265 THR A O 1
ATOM 2073 N N . ASP A 1 266 ? 40.391 0.247 12.099 1.00 82.75 266 ASP A N 1
ATOM 2074 C CA . ASP A 1 266 ? 39.333 0.049 11.104 1.00 82.75 266 ASP A CA 1
ATOM 2075 C C . ASP A 1 266 ? 38.166 1.053 11.234 1.00 82.75 266 ASP A C 1
ATOM 2077 O O . ASP A 1 266 ? 37.216 1.009 10.453 1.00 82.75 266 ASP A O 1
ATOM 2081 N N . GLY A 1 267 ? 38.241 1.984 12.193 1.00 80.31 267 GLY A N 1
ATOM 2082 C CA . GLY A 1 2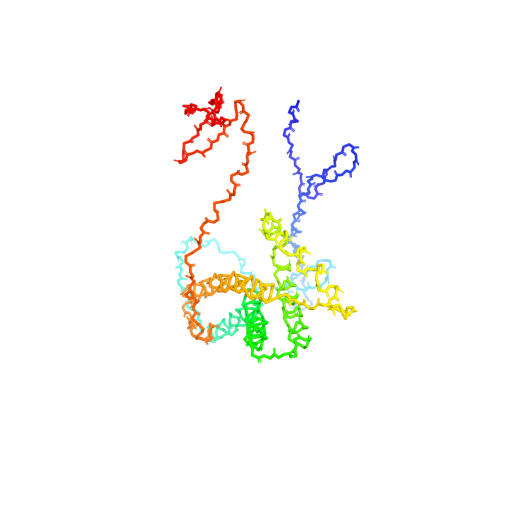67 ? 37.200 2.972 12.474 1.00 80.31 267 GLY A CA 1
ATOM 2083 C C . GLY A 1 267 ? 36.092 2.481 13.409 1.00 80.31 267 GLY A C 1
ATOM 2084 O O . GLY A 1 267 ? 35.127 3.216 13.633 1.00 80.31 267 GLY A O 1
ATOM 2085 N N . THR A 1 268 ? 36.209 1.282 13.984 1.00 83.44 268 THR A N 1
ATOM 2086 C CA . THR A 1 268 ? 35.245 0.775 14.967 1.00 83.44 268 THR A CA 1
ATOM 2087 C C . THR A 1 268 ? 35.328 1.593 16.265 1.00 83.44 268 THR A C 1
ATOM 2089 O O . THR A 1 268 ? 36.417 1.746 16.821 1.00 83.44 268 THR A O 1
ATOM 2092 N N . PRO A 1 269 ? 34.213 2.141 16.787 1.00 83.94 269 PRO A N 1
ATOM 2093 C CA . PRO A 1 269 ? 34.227 2.909 18.027 1.00 83.94 269 PRO A CA 1
ATOM 2094 C C . PRO A 1 269 ? 34.568 2.016 19.228 1.00 83.94 269 PRO A C 1
ATOM 2096 O O . PRO A 1 269 ? 33.898 1.018 19.494 1.00 83.94 269 PRO A O 1
ATOM 2099 N N . LEU A 1 270 ? 35.578 2.417 19.994 1.00 89.38 270 LEU A N 1
ATOM 2100 C CA . LEU A 1 270 ? 35.915 1.837 21.292 1.00 89.38 270 LEU A CA 1
ATOM 2101 C C . LEU A 1 270 ? 35.133 2.577 22.376 1.00 89.38 270 LEU A C 1
ATOM 2103 O O . LEU A 1 270 ? 35.040 3.805 22.341 1.00 89.38 270 LEU A O 1
ATOM 2107 N N . GLY A 1 271 ? 34.575 1.858 23.349 1.00 88.12 271 GLY A N 1
ATOM 2108 C CA . GLY A 1 271 ? 33.851 2.480 24.451 1.00 88.12 271 GLY A CA 1
ATOM 2109 C C . GLY A 1 271 ? 33.896 1.676 25.740 1.00 88.12 271 GLY A C 1
ATOM 2110 O O . GLY A 1 271 ? 34.068 0.460 25.724 1.00 88.12 271 GLY A O 1
ATOM 2111 N N . GLU A 1 272 ? 33.730 2.378 26.857 1.00 90.38 272 GLU A N 1
ATOM 2112 C CA . GLU A 1 272 ? 33.672 1.794 28.197 1.00 90.38 272 GLU A CA 1
ATOM 2113 C C . GLU A 1 272 ? 32.260 1.946 28.781 1.00 90.38 272 GLU A C 1
ATOM 2115 O O . GLU A 1 272 ? 31.607 2.968 28.535 1.00 90.38 272 GLU A O 1
ATOM 2120 N N . PRO A 1 273 ? 31.769 0.963 29.559 1.00 87.06 273 PRO A N 1
ATOM 2121 C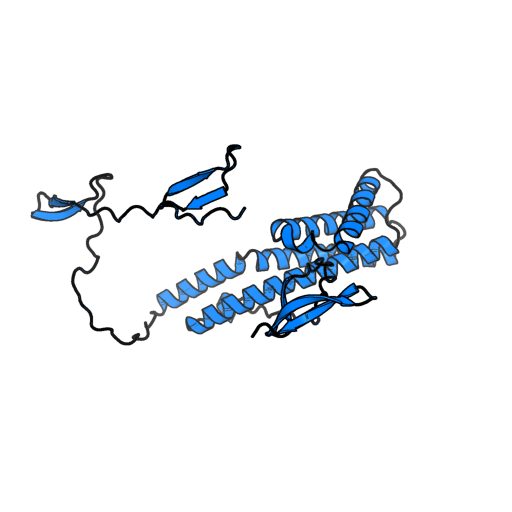 CA . PRO A 1 273 ? 30.480 1.077 30.225 1.00 87.06 273 PRO A CA 1
ATOM 2122 C C . PRO A 1 273 ? 30.497 2.242 31.219 1.00 87.06 273 PRO A C 1
ATOM 2124 O O . PRO A 1 273 ? 31.416 2.377 32.031 1.00 87.06 273 PRO A O 1
ATOM 2127 N N . VAL A 1 274 ? 29.463 3.080 31.171 1.00 85.81 274 VAL A N 1
ATOM 2128 C CA . VAL A 1 274 ? 29.257 4.135 32.166 1.00 85.81 274 VAL A CA 1
ATOM 2129 C C . VAL A 1 274 ? 28.721 3.470 33.434 1.00 85.81 274 VAL A C 1
ATOM 2131 O O . VAL A 1 274 ? 27.638 2.889 33.412 1.00 85.81 274 VAL A O 1
ATOM 2134 N N . ARG A 1 275 ? 29.514 3.493 34.510 1.00 83.12 275 ARG A N 1
ATOM 2135 C CA . ARG A 1 275 ? 29.089 3.048 35.846 1.00 83.12 275 ARG A CA 1
ATOM 2136 C C . ARG A 1 275 ? 28.254 4.106 36.553 1.00 83.12 275 ARG A C 1
ATOM 2138 O O . ARG A 1 275 ? 28.544 5.308 36.348 1.00 83.12 275 ARG A O 1
#

pLDDT: mean 82.71, std 15.32, range [36.91, 98.31]

Organism: NCBI:txid412755

Secondary structure (DSSP, 8-state):
-PPPP----TT-EEE-TTS-EEEEPPPPPPPP--PEEEE-TTS-EEEE-TTT-PEEP--S-----------------HHHHHHHHHHHHHHHHH-HHHHHHHHHHHHHHHHHHHHHHHTT-S-HHHHHHHHHHHHHHHHHHHHHHHHHHHTT-HHHHHHHHHHHHHHHHHHTT-----HHHHHHHHHHHHHHHHHHHHHHHHHHHHHHHHHHHTT--HHHHHTT-----PPP------------PPTT-EEEETTEEEEEEEE-TTSPEEEEE--

Radius of gyration: 29.71 Å; chains: 1; bounding box: 85×50×77 Å

Sequence (275 aa):
QQQPGFTLTPGAERFTKGGQRIAQVPQAPPSPVRGVPFTTPEGKTVFVDPTTGRQIPTDLPTGATSPLRPLTSVTVGEGRKTQNVVTLRREFSADQRIRSNRTSEEFFRTIDVAFKRSLTTKNLGPVDIALGKGFQKLTDIISAVREGEFKTTFEGMALLNKIQGKFEAITRGGLGFTQEDRKEIRDLSELFVIESRRGFNEAHGEFSVTADELGLNKRAILGGKKPFDLPPTQQQQQPQQQQQFQVGQRVFNNGVEMRITGFDTDGTPLGEPVR

Foldseek 3Di:
DDDDDDDDDAQDWDADPVGHTDDHHHHDPPDPQFFDWDQDPVRDTFGARPVPRDTDPPPPDPDDPDDPDPPDPPPQPPVRLVVVLVVLLVVLCVDLLNVLLVLLVVLLVQLVVLLVVVVPDPPNLVSQVSLLVSLVSLVVSVCVPPPPPQVLDPVSVVLVVVSVVQVVQSVVVHDGDDNVNSVVSSVVSVVSSLVSLVSSLVSLVVSVVVCVVVVHDSCSRVVPDDRDDHDPPPPPPSVPPPPVQDQQDWDADPNFTWGFHQADPVRHTDTDTDD